Protein AF-A0A969A548-F1 (afdb_monomer)

Foldseek 3Di:
DDDDDDDDDDPPPPPPPPPPPPDPVVVVVVCVVCVDCVVPAFPLDAAAWEFDFDQDLVQTAIWDFPVCCVVFVFQDDDFDDWDQDPVRDITTTDGDQWWWKQFLDKAAKFKFFQQQPPVLRAHGGATAQAGCPDPVNVVVCVVPVVGIWIKMWTWIFTADQQRDGSGRGTHIYIDTDPQVVQVVVQLVVQQQLLQLLVCLLVVHDRDRDDSLFSSQFTKTFGWHWDQDDPPPPDSVPTGIDIHGPDIDHDDSNNPCSVSGGRPVCSVVSVSSCVSHVLQRDDNGDRRSHSQVSSCVRVVHDDRDPHVVVVVPPDDPDDDD

Sequence (320 aa):
MAVRNGKANSTSVETQVESSKSSENERKAALVKFADSVYNKPLSKAPIAQILNGQEPEKIGLFIKENILDAIDWKGEIPTHTHVFSSGVEERGVLLQSPRINVIQVSQRFIELRDDDEEGGIKAGTLLNMVFESNEGYEFYMANKEKYVLRRFYFVFVLDENNQNLHQVPIAISLKGVASTKLGMALEEFQSSLETAFANYNCTNRSSKKEEFHRLGVFHPTFAPSHEPKTEPNAKKRSWVAIVESFTTPNPDGSDFLNFFCEWKEAEYNELVATNPDLAMSIGKLSPIIQEHNRLVSGGIRYLPPAIDMVNGELEEPPY

Solvent-accessible surface area (backbone atoms only — not comparable to full-atom values): 18486 Å² total; per-residue (Å²): 133,91,82,91,82,90,86,77,93,78,83,79,80,79,77,79,80,75,78,81,76,72,50,72,66,59,52,51,60,70,47,52,69,67,73,40,68,90,68,56,74,55,78,72,62,54,58,77,30,36,67,35,52,30,81,51,54,92,66,24,18,46,34,42,50,50,92,50,34,75,81,23,53,58,67,63,78,78,60,80,43,75,48,70,46,97,87,68,52,72,46,52,12,38,71,33,41,60,46,36,27,27,52,66,46,65,34,64,38,30,35,22,35,60,55,66,36,78,89,80,71,42,58,41,64,32,61,50,72,41,42,39,88,39,73,69,28,38,55,52,43,70,77,38,56,88,57,38,44,55,32,37,38,38,30,28,40,50,34,50,99,84,71,43,66,31,39,80,50,55,32,26,40,57,32,47,60,68,38,38,52,40,43,50,53,52,49,52,52,42,49,55,40,47,36,38,4,49,15,43,58,68,76,47,78,70,61,92,78,55,66,83,56,53,28,32,30,52,46,35,43,31,42,34,52,35,75,61,69,83,80,55,89,56,70,89,78,58,56,53,34,38,27,55,73,48,63,65,71,47,48,69,70,12,87,47,31,70,84,35,43,42,74,90,45,49,68,62,55,51,50,52,46,69,61,31,56,51,75,47,55,46,92,50,87,69,33,40,57,58,55,51,51,35,28,67,64,64,78,46,88,73,84,76,74,61,69,76,69,69,70,67,66,76,82,78,77,79,85,130

Mean predicted aligned error: 10.48 Å

Radius of gyration: 27.97 Å; Cα contacts (8 Å, |Δi|>4): 535; chains: 1; bounding box: 71×120×61 Å

pLDDT: mean 82.82, std 19.61, range [32.38, 98.69]

Structure (mmCIF, N/CA/C/O backbone):
data_AF-A0A969A548-F1
#
_entry.id   AF-A0A969A548-F1
#
loop_
_atom_site.group_PDB
_atom_site.id
_atom_site.type_symbol
_atom_site.label_atom_id
_atom_site.label_alt_id
_atom_site.label_comp_id
_atom_site.label_asym_id
_atom_site.label_entity_id
_atom_site.label_seq_id
_atom_site.pdbx_PDB_ins_code
_atom_site.Cartn_x
_atom_site.Cartn_y
_atom_site.Cartn_z
_atom_site.occupancy
_atom_site.B_iso_or_equiv
_atom_site.auth_seq_id
_atom_site.auth_comp_id
_atom_site.auth_asym_id
_atom_site.auth_atom_id
_atom_site.pdbx_PDB_model_num
ATOM 1 N N . MET A 1 1 ? 2.998 -98.476 36.324 1.00 36.84 1 MET A N 1
ATOM 2 C CA . MET A 1 1 ? 4.356 -98.436 35.735 1.00 36.84 1 MET A CA 1
ATOM 3 C C . MET A 1 1 ? 4.514 -97.095 35.032 1.00 36.84 1 MET A C 1
ATOM 5 O O . MET A 1 1 ? 3.615 -96.775 34.277 1.00 36.84 1 MET A O 1
ATOM 9 N N . ALA A 1 2 ? 5.561 -96.339 35.395 1.00 34.44 2 ALA A N 1
ATOM 10 C CA . ALA A 1 2 ? 6.311 -95.289 34.669 1.00 34.44 2 ALA A CA 1
ATOM 11 C C . ALA A 1 2 ? 5.668 -94.504 33.492 1.00 34.44 2 ALA A C 1
ATOM 13 O O . ALA A 1 2 ? 4.988 -95.090 32.672 1.00 34.44 2 ALA A O 1
ATOM 14 N N . VAL A 1 3 ? 5.924 -93.219 33.202 1.00 33.06 3 VAL A N 1
ATOM 15 C CA . VAL A 1 3 ? 6.787 -92.130 33.707 1.00 33.06 3 VAL A CA 1
ATOM 16 C C . VAL A 1 3 ? 6.333 -90.843 32.966 1.00 33.06 3 VAL A C 1
ATOM 18 O O . VAL A 1 3 ? 5.894 -90.893 31.823 1.00 33.06 3 VAL A O 1
ATOM 21 N N . ARG A 1 4 ? 6.459 -89.712 33.671 1.00 33.09 4 ARG A N 1
ATOM 22 C CA . ARG A 1 4 ? 6.470 -88.277 33.294 1.00 33.09 4 ARG A CA 1
ATOM 23 C C . ARG A 1 4 ? 6.809 -87.884 31.831 1.00 33.09 4 ARG A C 1
ATOM 25 O O . ARG A 1 4 ? 7.766 -88.415 31.286 1.00 33.09 4 ARG A O 1
ATOM 32 N N . ASN A 1 5 ? 6.226 -86.786 31.311 1.00 32.38 5 ASN A N 1
ATOM 33 C CA . ASN A 1 5 ? 6.817 -85.417 31.329 1.00 32.38 5 ASN A CA 1
ATOM 34 C C . ASN A 1 5 ? 6.076 -84.386 30.429 1.00 32.38 5 ASN A C 1
ATOM 36 O O . ASN A 1 5 ? 6.022 -84.547 29.220 1.00 32.38 5 ASN A O 1
ATOM 40 N N . GLY A 1 6 ? 5.603 -83.298 31.057 1.00 32.38 6 GLY A N 1
ATOM 41 C CA . GLY A 1 6 ? 5.870 -81.871 30.767 1.00 32.38 6 GLY A CA 1
ATOM 42 C C . GLY A 1 6 ? 5.645 -81.204 29.393 1.00 32.38 6 GLY A C 1
ATOM 43 O O . GLY A 1 6 ? 6.282 -81.570 28.414 1.00 32.38 6 GLY A O 1
ATOM 44 N N . LYS A 1 7 ? 4.908 -80.073 29.445 1.00 33.84 7 LYS A N 1
ATOM 45 C CA . LYS A 1 7 ? 5.081 -78.738 28.788 1.00 33.84 7 LYS A CA 1
ATOM 46 C C . LYS A 1 7 ? 3.735 -78.241 28.241 1.00 33.84 7 LYS A C 1
ATOM 48 O O . LYS A 1 7 ? 3.003 -79.025 27.667 1.00 33.84 7 LYS A O 1
ATOM 53 N N . ALA A 1 8 ? 3.342 -76.975 28.305 1.00 35.38 8 ALA A N 1
ATOM 54 C CA . ALA A 1 8 ? 3.815 -75.768 28.972 1.00 35.38 8 ALA A CA 1
ATOM 55 C C . ALA A 1 8 ? 2.616 -74.799 28.939 1.00 35.38 8 ALA A C 1
ATOM 57 O O . ALA A 1 8 ? 1.915 -74.730 27.932 1.00 35.38 8 ALA A O 1
ATOM 58 N N . ASN A 1 9 ? 2.386 -74.070 30.029 1.00 39.62 9 ASN A N 1
ATOM 59 C CA . ASN A 1 9 ? 1.469 -72.935 30.065 1.00 39.62 9 ASN A CA 1
ATOM 60 C C . ASN A 1 9 ? 2.029 -71.811 29.183 1.00 39.62 9 ASN A C 1
ATOM 62 O O . ASN A 1 9 ? 3.128 -71.325 29.451 1.00 39.62 9 ASN A O 1
ATOM 66 N N . SER A 1 10 ? 1.257 -71.347 28.205 1.00 38.19 10 SER A N 1
ATOM 67 C CA . SER A 1 10 ? 1.409 -70.006 27.642 1.00 38.19 10 SER A CA 1
ATOM 68 C C . SER A 1 10 ? 0.068 -69.291 27.743 1.00 38.19 10 SER A C 1
ATOM 70 O O . SER A 1 10 ? -0.768 -69.356 26.845 1.00 38.19 10 SER A O 1
ATOM 72 N N . THR A 1 11 ? -0.143 -68.640 28.881 1.00 39.00 11 THR A N 1
ATOM 73 C CA . THR A 1 11 ? -1.196 -67.645 29.064 1.00 39.00 11 THR A CA 1
ATOM 74 C C . THR A 1 11 ? -0.771 -66.399 28.292 1.00 39.00 11 THR A C 1
ATOM 76 O O . THR A 1 11 ? 0.046 -65.616 28.773 1.00 39.00 11 THR A O 1
ATOM 79 N N . SER A 1 12 ? -1.267 -66.236 27.069 1.00 41.62 12 SER A N 1
ATOM 80 C CA . SER A 1 12 ? -1.180 -64.971 26.345 1.00 41.62 12 SER A CA 1
ATOM 81 C C . SER A 1 12 ? -2.198 -64.009 26.948 1.00 41.62 12 SER A C 1
ATOM 83 O O . SER A 1 12 ? -3.395 -64.096 26.688 1.00 41.62 12 SER A O 1
ATOM 85 N N . VAL A 1 13 ? -1.699 -63.119 27.803 1.00 43.03 13 VAL A N 1
ATOM 86 C CA . VAL A 1 13 ? -2.383 -61.888 28.195 1.00 43.03 13 VAL A CA 1
ATOM 87 C C . VAL A 1 13 ? -2.428 -61.008 26.947 1.00 43.03 13 VAL A C 1
ATOM 89 O O . VAL A 1 13 ? -1.446 -60.352 26.606 1.00 43.03 13 VAL A O 1
ATOM 92 N N . GLU A 1 14 ? -3.544 -61.042 26.224 1.00 40.91 14 GLU A N 1
ATOM 93 C CA . GLU A 1 14 ? -3.875 -59.992 25.264 1.00 40.91 14 GLU A CA 1
ATOM 94 C C . GLU A 1 14 ? -4.237 -58.740 26.061 1.00 40.91 14 GLU A C 1
ATOM 96 O O . GLU A 1 14 ? -5.365 -58.536 26.507 1.00 40.91 14 GLU A O 1
ATOM 101 N N . THR A 1 15 ? -3.220 -57.916 26.289 1.00 38.31 15 THR A N 1
ATOM 102 C CA . THR A 1 15 ? -3.366 -56.539 26.739 1.00 38.31 15 THR A CA 1
ATOM 103 C C . THR A 1 15 ? -4.193 -55.791 25.695 1.00 38.31 15 THR A C 1
ATOM 105 O O . THR A 1 15 ? -3.684 -55.412 24.640 1.00 38.31 15 THR A O 1
ATOM 108 N N . GLN A 1 16 ? -5.477 -55.583 25.985 1.00 41.50 16 GLN A N 1
ATOM 109 C CA . GLN A 1 16 ? -6.297 -54.593 25.300 1.00 41.50 16 GLN A CA 1
ATOM 110 C C . GLN A 1 16 ? -5.652 -53.220 25.501 1.00 41.50 16 GLN A C 1
ATOM 112 O O . GLN A 1 16 ? -5.730 -52.621 26.571 1.00 41.50 16 GLN A O 1
ATOM 117 N N . VAL A 1 17 ? -4.987 -52.719 24.463 1.00 44.12 17 VAL A N 1
ATOM 118 C CA . VAL A 1 17 ? -4.625 -51.305 24.361 1.00 44.12 17 VAL A CA 1
ATOM 119 C C . VAL A 1 17 ? -5.890 -50.563 23.928 1.00 44.12 17 VAL A C 1
ATOM 121 O O . VAL A 1 17 ? -6.077 -50.235 22.758 1.00 44.12 17 VAL A O 1
ATOM 124 N N . GLU A 1 18 ? -6.804 -50.340 24.872 1.00 45.06 18 GLU A N 1
ATOM 125 C CA . GLU A 1 18 ? -7.870 -49.352 24.712 1.00 45.06 18 GLU A CA 1
ATOM 126 C C . GLU A 1 18 ? -7.225 -47.963 24.724 1.00 45.06 18 GLU A C 1
ATOM 128 O O . GLU A 1 18 ? -6.929 -47.389 25.772 1.00 45.06 18 GLU A O 1
ATOM 133 N N . SER A 1 19 ? -6.967 -47.405 23.538 1.00 49.00 19 SER A N 1
ATOM 134 C CA . SER A 1 19 ? -6.648 -45.984 23.431 1.00 49.00 19 SER A CA 1
ATOM 135 C C . SER A 1 19 ? -7.918 -45.200 23.777 1.00 49.00 19 SER A C 1
ATOM 137 O O . SER A 1 19 ? -8.815 -45.059 22.941 1.00 49.00 19 SER A O 1
ATOM 139 N N . SER A 1 20 ? -8.011 -44.706 25.009 1.00 54.69 20 SER A N 1
ATOM 140 C CA . SER A 1 20 ? -9.046 -43.772 25.443 1.00 54.69 20 SER A CA 1
ATOM 141 C C . SER A 1 20 ? -8.920 -42.475 24.636 1.00 54.69 20 SER A C 1
ATOM 143 O O . SER A 1 20 ? -8.170 -41.562 24.994 1.00 54.69 20 SER A O 1
ATOM 145 N N . LYS A 1 21 ? -9.600 -42.393 23.489 1.00 64.38 21 LYS A N 1
ATOM 146 C CA . LYS A 1 21 ? -9.696 -41.148 22.725 1.00 64.38 21 LYS A CA 1
ATOM 147 C C . LYS A 1 21 ? -10.544 -40.177 23.545 1.00 64.38 21 LYS A C 1
ATOM 149 O O . LYS A 1 21 ? -11.755 -40.341 23.625 1.00 64.38 21 LYS A O 1
ATOM 154 N N . SER A 1 22 ? -9.875 -39.207 24.170 1.00 67.88 22 SER A N 1
ATOM 155 C CA . SER A 1 22 ? -10.488 -38.049 24.831 1.00 67.88 22 SER A CA 1
ATOM 156 C C . SER A 1 22 ? -11.602 -37.458 23.962 1.00 67.88 22 SER A C 1
ATOM 158 O O . SER A 1 22 ? -11.466 -37.395 22.731 1.00 67.88 22 SER A O 1
ATOM 160 N N . SER A 1 23 ? -12.708 -37.066 24.601 1.00 86.19 23 SER A N 1
ATOM 161 C CA . SER A 1 23 ? -13.887 -36.556 23.900 1.00 86.19 23 SER A CA 1
ATOM 162 C C . SER A 1 23 ? -13.543 -35.301 23.087 1.00 86.19 23 SER A C 1
ATOM 164 O O . SER A 1 23 ? -12.630 -34.547 23.424 1.00 86.19 23 SER A O 1
ATOM 166 N N . GLU A 1 24 ? -14.258 -35.051 21.988 1.00 86.56 24 GLU A N 1
ATOM 167 C CA . GLU A 1 24 ? -14.007 -33.876 21.137 1.00 86.56 24 GLU A CA 1
ATOM 168 C C . GLU A 1 24 ? -14.047 -32.561 21.935 1.00 86.56 24 GLU A C 1
ATOM 170 O O . GLU A 1 24 ? -13.230 -31.670 21.711 1.00 86.56 24 GLU A O 1
ATOM 175 N N . ASN A 1 25 ? -14.923 -32.486 22.940 1.00 86.88 25 ASN A N 1
ATOM 176 C CA . ASN A 1 25 ? -15.052 -31.336 23.830 1.00 86.88 25 ASN A CA 1
ATOM 177 C C . ASN A 1 25 ? -13.831 -31.143 24.739 1.00 86.88 25 ASN A C 1
ATOM 179 O O . ASN A 1 25 ? -13.356 -30.018 24.883 1.00 86.88 25 ASN A O 1
ATOM 183 N N . GLU A 1 26 ? -13.289 -32.217 25.315 1.00 87.88 26 GLU A N 1
ATOM 184 C CA . GLU A 1 26 ? -12.050 -32.159 26.105 1.00 87.88 26 GLU A CA 1
ATOM 185 C C . GLU A 1 26 ? -10.862 -31.729 25.243 1.00 87.88 26 GLU A C 1
ATOM 187 O O . GLU A 1 26 ? -10.069 -30.876 25.645 1.00 87.88 26 GLU A O 1
ATOM 192 N N . ARG A 1 27 ? -10.769 -32.269 24.022 1.00 90.19 27 ARG A N 1
ATOM 193 C CA . ARG A 1 27 ? -9.732 -31.880 23.062 1.00 90.19 27 ARG A CA 1
ATOM 194 C C . ARG A 1 27 ? -9.872 -30.411 22.673 1.00 90.19 27 ARG A C 1
ATOM 196 O O . ARG A 1 27 ? -8.876 -29.698 22.682 1.00 90.19 27 ARG A O 1
ATOM 203 N N . LYS A 1 28 ? -11.088 -29.934 22.390 1.00 89.44 28 LYS A N 1
ATOM 204 C CA . LYS A 1 28 ? -11.347 -28.523 22.071 1.00 89.44 28 LYS A CA 1
ATOM 205 C C . LYS A 1 28 ? -10.971 -27.613 23.238 1.00 89.44 28 LYS A C 1
ATOM 207 O O . LYS A 1 28 ? -10.254 -26.643 23.020 1.00 89.44 28 LYS A O 1
ATOM 212 N N . ALA A 1 29 ? -11.365 -27.958 24.464 1.00 88.50 29 ALA A N 1
ATOM 213 C CA . ALA A 1 29 ? -11.010 -27.204 25.667 1.00 88.50 29 ALA A CA 1
ATOM 214 C C . ALA A 1 29 ? -9.487 -27.124 25.875 1.00 88.50 29 ALA A C 1
ATOM 216 O O . ALA A 1 29 ? -8.960 -26.052 26.166 1.00 88.50 29 ALA A O 1
ATOM 217 N N . ALA A 1 30 ? -8.761 -28.225 25.648 1.00 87.81 30 ALA A N 1
ATOM 218 C CA . ALA A 1 30 ? -7.300 -28.252 25.739 1.00 87.81 30 ALA A CA 1
ATOM 219 C C . ALA A 1 30 ? -6.597 -27.396 24.665 1.00 87.81 30 ALA A C 1
ATOM 221 O O . ALA A 1 30 ? -5.461 -26.958 24.876 1.00 87.81 30 ALA A O 1
ATOM 222 N N . LEU A 1 31 ? -7.253 -27.160 23.524 1.00 90.94 31 LEU A N 1
ATOM 223 C CA . LEU A 1 31 ? -6.723 -26.377 22.406 1.00 90.94 31 LEU A CA 1
ATOM 224 C C . LEU A 1 31 ? -7.032 -24.876 22.501 1.00 90.94 31 LEU A C 1
ATOM 226 O O . LEU A 1 31 ? -6.344 -24.107 21.839 1.00 90.94 31 LEU A O 1
ATOM 230 N N . VAL A 1 32 ? -7.986 -24.443 23.341 1.00 91.31 32 VAL A N 1
ATOM 231 C CA . VAL A 1 32 ? -8.367 -23.018 23.499 1.00 91.31 32 VAL A CA 1
ATOM 232 C C . VAL A 1 32 ? -7.163 -22.121 23.785 1.00 91.31 32 VAL A C 1
ATOM 234 O O . VAL A 1 32 ? -7.105 -21.005 23.285 1.00 91.31 32 VAL A O 1
ATOM 237 N N . LYS A 1 33 ? -6.164 -22.616 24.525 1.00 86.12 33 LYS A N 1
ATOM 238 C CA . LYS A 1 33 ? -4.935 -21.862 24.811 1.00 86.12 33 LYS A CA 1
ATOM 239 C C . LYS A 1 33 ? -4.193 -21.394 23.553 1.00 86.12 33 LYS A C 1
ATOM 241 O O . LYS A 1 33 ? -3.547 -20.364 23.606 1.00 86.12 33 LYS A O 1
ATOM 246 N N . PHE A 1 34 ? -4.284 -2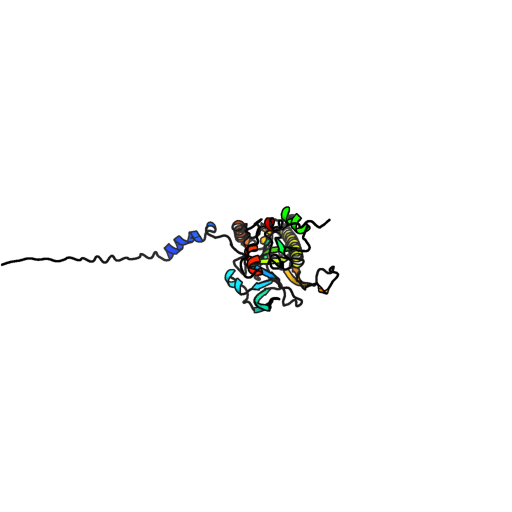2.128 22.441 1.00 87.56 34 PHE A N 1
ATOM 247 C CA . PHE A 1 34 ? -3.623 -21.773 21.181 1.00 87.56 34 PHE A CA 1
ATOM 248 C C . PHE A 1 34 ? -4.393 -20.725 20.367 1.00 87.56 34 PHE A C 1
ATOM 250 O O . PHE A 1 34 ? -3.927 -20.341 19.303 1.00 87.56 34 PHE A O 1
ATOM 257 N N . ALA A 1 35 ? -5.559 -20.277 20.842 1.00 83.38 35 ALA A N 1
ATOM 258 C CA . ALA A 1 35 ? -6.232 -19.095 20.308 1.00 83.38 35 ALA A CA 1
ATOM 259 C C . ALA A 1 35 ? -5.656 -17.787 20.882 1.00 83.38 35 AL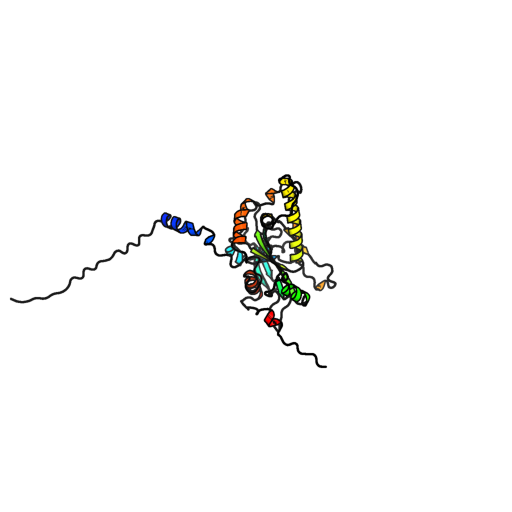A A C 1
ATOM 261 O O . ALA A 1 35 ? -5.968 -16.717 20.370 1.00 83.38 35 ALA A O 1
ATOM 262 N N . ASP A 1 36 ? -4.844 -17.867 21.941 1.00 81.25 36 ASP A N 1
ATOM 263 C CA . ASP A 1 36 ? -4.114 -16.723 22.483 1.00 81.25 36 ASP A CA 1
ATOM 264 C C . ASP A 1 36 ? -2.977 -16.330 21.528 1.00 81.25 36 ASP A C 1
ATOM 266 O O . ASP A 1 36 ? -2.210 -17.182 21.061 1.00 81.25 36 ASP A O 1
ATOM 270 N N . SER A 1 37 ? -2.858 -15.034 21.251 1.00 75.69 37 SER A N 1
ATOM 271 C CA . SER A 1 37 ? -1.890 -14.493 20.305 1.00 75.69 37 SER A CA 1
ATOM 272 C C . SER A 1 37 ? -0.436 -14.688 20.711 1.00 75.69 37 SER A C 1
ATOM 274 O O . SER A 1 37 ? 0.434 -14.655 19.842 1.00 75.69 37 SER A O 1
ATOM 276 N N . VAL A 1 38 ? -0.149 -15.003 21.978 1.00 80.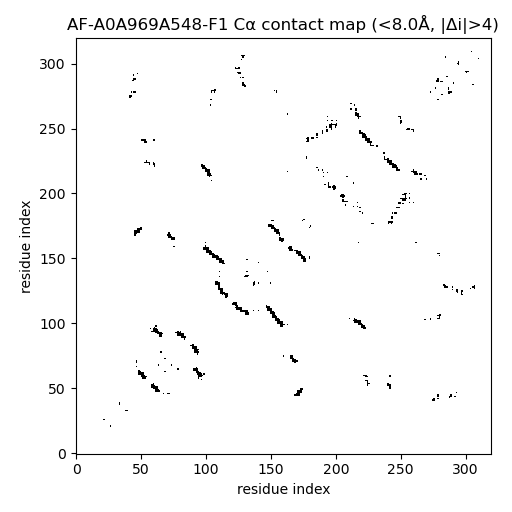62 38 VAL A N 1
ATOM 277 C CA . VAL A 1 38 ? 1.199 -15.400 22.418 1.00 80.62 38 VAL A CA 1
ATOM 278 C C . VAL A 1 38 ? 1.714 -16.653 21.693 1.00 80.62 38 VAL A C 1
ATOM 280 O O . VAL A 1 38 ? 2.923 -16.865 21.602 1.00 80.62 38 VAL A O 1
ATOM 283 N N . TYR A 1 39 ? 0.811 -17.489 21.167 1.00 81.69 39 TYR A N 1
ATOM 284 C CA . TYR A 1 39 ? 1.156 -18.668 20.369 1.00 81.69 39 TYR A CA 1
ATOM 285 C C . TYR A 1 39 ? 1.199 -18.390 18.861 1.00 81.69 39 TYR A C 1
ATOM 287 O O . TYR A 1 39 ? 1.607 -19.271 18.097 1.00 81.69 39 TYR A O 1
ATOM 295 N N . ASN A 1 40 ? 0.818 -17.188 18.418 1.00 79.00 40 ASN A N 1
ATOM 296 C CA . ASN A 1 40 ? 0.915 -16.809 17.017 1.00 79.00 40 ASN A CA 1
ATOM 297 C C . ASN A 1 40 ? 2.377 -16.557 16.656 1.00 79.00 40 ASN A C 1
ATOM 299 O O . ASN A 1 40 ? 3.110 -15.837 17.335 1.00 79.00 40 ASN A O 1
ATOM 303 N N . LYS A 1 41 ? 2.812 -17.140 15.541 1.00 77.00 41 LYS A N 1
ATOM 304 C CA . LYS A 1 41 ? 4.100 -16.782 14.955 1.00 77.00 41 LYS A CA 1
ATOM 305 C C . LYS A 1 41 ? 3.955 -15.414 14.274 1.00 77.00 41 LYS A C 1
ATOM 307 O O . LYS A 1 41 ? 2.980 -15.236 13.543 1.00 77.00 41 LYS A O 1
ATOM 312 N N . PRO A 1 42 ? 4.935 -14.504 14.415 1.00 73.56 42 PRO A N 1
ATOM 313 C CA . PRO A 1 42 ? 5.003 -13.323 13.569 1.00 73.56 42 PRO A CA 1
ATOM 314 C C . PRO A 1 42 ? 4.912 -13.706 12.085 1.00 73.56 42 PRO A C 1
ATOM 316 O O . PRO A 1 42 ? 5.479 -14.719 11.651 1.00 73.56 42 PRO A O 1
ATOM 319 N N . LEU A 1 43 ? 4.209 -12.890 11.306 1.00 73.12 43 LEU A N 1
ATOM 320 C CA . LEU A 1 43 ? 4.178 -12.897 9.854 1.00 73.12 43 LEU A CA 1
ATOM 321 C C . LEU A 1 43 ? 5.604 -12.874 9.324 1.00 73.12 43 LEU A C 1
ATOM 323 O O . LEU A 1 43 ? 6.259 -11.844 9.199 1.00 73.12 43 LEU A O 1
ATOM 327 N N . SER A 1 44 ? 6.085 -14.062 8.974 1.00 64.31 44 SER A N 1
ATOM 328 C CA . SER A 1 44 ? 7.434 -14.216 8.454 1.00 64.31 44 SER A CA 1
ATOM 329 C C . SER A 1 44 ? 7.590 -13.636 7.053 1.00 64.31 44 SER A C 1
ATOM 331 O O . SER A 1 44 ? 8.722 -13.490 6.618 1.00 64.31 44 SER A O 1
ATOM 333 N N . LYS A 1 45 ? 6.491 -13.375 6.326 1.00 72.56 45 LYS A N 1
ATOM 334 C CA . LYS A 1 45 ? 6.467 -12.797 4.973 1.00 72.56 45 LYS A CA 1
ATOM 335 C C . LYS A 1 45 ? 5.117 -12.130 4.710 1.00 72.56 45 LYS A C 1
ATOM 337 O O . LYS A 1 45 ? 4.090 -12.750 4.969 1.00 72.56 45 LYS A O 1
ATOM 342 N N . ALA A 1 46 ? 5.125 -10.931 4.133 1.00 81.38 46 ALA A N 1
ATOM 343 C CA . ALA A 1 46 ? 3.931 -10.326 3.547 1.00 81.38 46 ALA A CA 1
ATOM 344 C C . ALA A 1 46 ? 3.941 -10.568 2.027 1.00 81.38 46 ALA A C 1
ATOM 346 O O . ALA A 1 46 ? 4.934 -10.223 1.376 1.00 81.38 46 ALA A O 1
ATOM 347 N N . PRO A 1 47 ? 2.884 -11.160 1.443 1.00 90.25 47 PRO A N 1
ATOM 348 C CA . PRO A 1 47 ? 2.767 -11.290 -0.005 1.00 90.25 47 PRO A CA 1
ATOM 349 C C . PRO A 1 47 ? 2.836 -9.926 -0.697 1.00 90.25 47 PRO A C 1
ATOM 351 O O . PRO A 1 47 ? 2.216 -8.958 -0.253 1.00 90.25 47 PRO A O 1
ATOM 354 N N . ILE A 1 48 ? 3.614 -9.845 -1.778 1.00 90.88 48 ILE A N 1
ATOM 355 C CA . ILE A 1 48 ? 3.826 -8.597 -2.514 1.00 90.88 48 ILE A CA 1
ATOM 356 C C . ILE A 1 48 ? 2.786 -8.477 -3.627 1.00 90.88 48 ILE A C 1
ATOM 358 O O . ILE A 1 48 ? 2.703 -9.329 -4.513 1.00 90.88 48 ILE A O 1
ATOM 362 N N . ALA A 1 49 ? 2.047 -7.373 -3.601 1.00 93.25 49 ALA A N 1
ATOM 363 C CA . ALA A 1 49 ? 1.223 -6.898 -4.699 1.00 93.25 49 ALA A CA 1
ATOM 364 C C . ALA A 1 49 ? 1.908 -5.709 -5.388 1.00 93.25 49 ALA A C 1
ATOM 366 O O . ALA A 1 49 ? 2.810 -5.061 -4.841 1.00 93.25 49 ALA A O 1
ATOM 367 N N . GLN A 1 50 ? 1.481 -5.408 -6.609 1.00 90.88 50 GLN A N 1
ATOM 368 C CA . GLN A 1 50 ? 2.057 -4.323 -7.399 1.00 90.88 50 GLN A CA 1
ATOM 369 C C . GLN A 1 50 ? 0.965 -3.469 -8.021 1.00 90.88 50 GLN A C 1
ATOM 371 O O . GLN A 1 50 ? -0.127 -3.954 -8.306 1.00 90.88 50 GLN A O 1
ATOM 376 N N . ILE A 1 51 ? 1.283 -2.203 -8.267 1.00 94.56 51 ILE A N 1
ATOM 377 C CA . ILE A 1 51 ? 0.449 -1.363 -9.116 1.00 94.56 51 ILE A CA 1
ATOM 378 C C . ILE A 1 51 ? 0.873 -1.606 -10.567 1.00 94.56 51 ILE A C 1
ATOM 380 O O . ILE A 1 51 ? 2.040 -1.401 -10.913 1.00 94.56 51 ILE A O 1
ATOM 384 N N . LEU A 1 52 ? -0.057 -2.062 -11.407 1.00 93.88 52 LEU A N 1
ATOM 385 C CA . LEU A 1 52 ? 0.187 -2.214 -12.837 1.00 93.88 52 LEU A CA 1
ATOM 386 C C . LEU A 1 52 ? 0.229 -0.847 -13.505 1.00 93.88 52 LEU A C 1
ATOM 388 O O . LEU A 1 52 ? -0.640 -0.002 -13.296 1.00 93.88 52 LEU A O 1
ATOM 392 N N . ASN A 1 53 ? 1.254 -0.664 -14.327 1.00 91.50 53 ASN A N 1
ATOM 393 C CA . ASN A 1 53 ? 1.454 0.519 -15.143 1.00 91.50 53 ASN A CA 1
ATOM 394 C C . ASN A 1 53 ? 0.931 0.266 -16.559 1.00 91.50 53 ASN A C 1
ATOM 396 O O . ASN A 1 53 ? 1.037 -0.845 -17.076 1.00 91.50 53 ASN A O 1
ATOM 400 N N . GLY A 1 54 ? 0.426 1.305 -17.213 1.00 88.12 54 GLY A N 1
ATOM 401 C CA . GLY A 1 54 ? -0.136 1.191 -18.552 1.00 88.12 54 GLY A CA 1
ATOM 402 C C . GLY A 1 54 ? -0.735 2.507 -19.021 1.00 88.12 54 GLY A C 1
ATOM 403 O O . GLY A 1 54 ? -0.906 3.433 -18.232 1.00 88.12 54 GLY A O 1
ATOM 404 N N . GLN A 1 55 ? -1.016 2.587 -20.320 1.00 89.50 55 GLN A N 1
ATOM 405 C CA . GLN A 1 55 ? -1.689 3.735 -20.929 1.00 89.50 55 GLN A CA 1
ATOM 406 C C . GLN A 1 55 ? -3.216 3.647 -20.802 1.00 89.50 55 GLN A C 1
ATOM 408 O O . GLN A 1 55 ? -3.885 4.674 -20.766 1.00 89.50 55 GLN A O 1
ATOM 413 N N . GLU A 1 56 ? -3.755 2.430 -20.769 1.00 91.38 56 GLU A N 1
ATOM 414 C CA . GLU A 1 56 ? -5.190 2.141 -20.715 1.00 91.38 56 GLU A CA 1
ATOM 415 C C . GLU A 1 56 ? -5.674 2.205 -19.254 1.00 91.38 56 GLU A C 1
ATOM 417 O O . GLU A 1 56 ? -5.214 1.389 -18.446 1.00 91.38 56 GLU A O 1
ATOM 422 N N . PRO A 1 57 ? -6.559 3.153 -18.882 1.00 91.19 57 PRO A N 1
ATOM 423 C CA . PRO A 1 57 ? -7.031 3.313 -17.504 1.00 91.19 57 PRO A CA 1
ATOM 424 C C . PRO A 1 57 ? -7.605 2.031 -16.884 1.00 91.19 57 PRO A C 1
ATOM 426 O O . PRO A 1 57 ? -7.383 1.759 -15.709 1.00 91.19 57 PRO A O 1
ATOM 429 N N . GLU A 1 58 ? -8.300 1.215 -17.671 1.00 92.25 58 GLU A N 1
ATOM 430 C CA . GLU A 1 58 ? -8.923 -0.055 -17.280 1.00 92.25 58 GLU A CA 1
ATOM 431 C C . GLU A 1 58 ? -7.935 -1.198 -17.015 1.00 92.25 58 GLU A C 1
ATOM 433 O O . GLU A 1 58 ? -8.316 -2.222 -16.450 1.00 92.25 58 GLU A O 1
ATOM 438 N N . LYS A 1 59 ? -6.662 -1.037 -17.395 1.00 91.88 59 LYS A N 1
ATOM 439 C CA . LYS A 1 59 ? -5.608 -2.054 -17.222 1.00 91.88 59 LYS A CA 1
ATOM 440 C C . LYS A 1 59 ? -4.576 -1.694 -16.155 1.00 91.88 59 LYS A C 1
ATOM 442 O O . LYS A 1 59 ? -3.556 -2.372 -16.038 1.00 91.88 59 LYS A O 1
ATOM 447 N N . ILE A 1 60 ? -4.814 -0.630 -15.397 1.00 94.31 60 ILE A N 1
ATOM 448 C CA . ILE A 1 60 ? -3.916 -0.172 -14.338 1.00 94.31 60 ILE A CA 1
ATOM 449 C C . ILE A 1 60 ? -4.582 -0.248 -12.968 1.00 94.31 60 ILE A C 1
ATOM 451 O O . ILE A 1 60 ? -5.798 -0.347 -12.857 1.00 94.31 60 ILE A O 1
ATOM 455 N N . GLY A 1 61 ? -3.778 -0.178 -11.914 1.00 96.00 61 GLY A N 1
ATOM 456 C CA . GLY A 1 61 ? -4.260 -0.241 -10.536 1.00 96.00 61 GLY A CA 1
ATOM 457 C C . GLY A 1 61 ? -3.593 -1.353 -9.744 1.00 96.00 61 GLY A C 1
ATOM 458 O O . GLY A 1 61 ? -2.610 -1.949 -10.187 1.00 96.00 61 GLY A O 1
ATOM 459 N N . LEU A 1 62 ? -4.105 -1.607 -8.544 1.00 97.19 62 LEU A N 1
ATOM 460 C CA . LEU A 1 62 ? -3.571 -2.624 -7.649 1.00 97.19 62 LEU A CA 1
ATOM 461 C C . LEU A 1 62 ? -3.878 -4.017 -8.190 1.00 97.19 62 LEU A C 1
ATOM 463 O O . LEU A 1 62 ? -5.036 -4.407 -8.291 1.00 97.19 62 LEU A O 1
ATOM 467 N N . PHE A 1 63 ? -2.829 -4.770 -8.500 1.00 97.06 63 PHE A N 1
ATOM 468 C CA . PHE A 1 63 ? -2.927 -6.131 -8.993 1.00 97.06 63 PHE A CA 1
ATOM 469 C C . PHE A 1 63 ? -2.419 -7.131 -7.963 1.00 97.06 63 PHE A C 1
ATOM 471 O O . PHE A 1 63 ? -1.258 -7.091 -7.537 1.00 97.06 63 PHE A O 1
ATOM 478 N N . ILE A 1 64 ? -3.308 -8.049 -7.599 1.00 96.56 64 ILE A N 1
ATOM 479 C CA . ILE A 1 64 ? -3.065 -9.138 -6.659 1.00 96.56 64 ILE A CA 1
ATOM 480 C C . ILE A 1 64 ? -3.106 -10.435 -7.462 1.00 96.56 64 ILE A C 1
ATOM 482 O O . ILE A 1 64 ? -4.139 -10.792 -8.029 1.00 96.56 64 ILE A O 1
ATOM 486 N N . LYS A 1 65 ? -1.967 -11.124 -7.550 1.00 95.50 65 LYS A N 1
ATOM 487 C CA . LYS A 1 65 ? -1.841 -12.353 -8.340 1.00 95.50 65 LYS A CA 1
ATOM 488 C C . LYS A 1 65 ? -2.691 -13.479 -7.751 1.00 95.50 65 LYS A C 1
ATOM 490 O O . LYS A 1 65 ? -2.758 -13.631 -6.535 1.00 95.50 65 LYS A O 1
ATOM 495 N N . GLU A 1 66 ? -3.265 -14.313 -8.613 1.00 96.12 66 GLU A N 1
ATOM 496 C CA . GLU A 1 66 ? -4.076 -15.473 -8.219 1.00 96.12 66 GLU A CA 1
ATOM 497 C C . GLU A 1 66 ? -3.300 -16.420 -7.290 1.00 96.12 66 GLU A C 1
ATOM 499 O O . GLU A 1 66 ? -3.827 -16.871 -6.279 1.00 96.12 66 GLU A O 1
ATOM 504 N N . ASN A 1 67 ? -2.007 -16.627 -7.555 1.00 93.19 67 ASN A N 1
ATOM 505 C CA . ASN A 1 67 ? -1.151 -17.522 -6.772 1.00 93.19 67 ASN A CA 1
ATOM 506 C C . ASN A 1 67 ? -0.871 -17.075 -5.323 1.00 93.19 67 ASN A C 1
ATOM 508 O O . ASN A 1 67 ? -0.293 -17.858 -4.568 1.00 93.19 67 ASN A O 1
ATOM 512 N N . ILE A 1 68 ? -1.247 -15.852 -4.927 1.00 93.25 68 ILE A N 1
ATOM 513 C CA . ILE A 1 68 ? -1.144 -15.389 -3.534 1.00 93.25 68 ILE A CA 1
ATOM 514 C C . ILE A 1 68 ? -2.500 -15.267 -2.831 1.00 93.25 68 ILE A C 1
ATOM 516 O O . ILE A 1 68 ? -2.506 -15.045 -1.623 1.00 93.25 68 ILE A O 1
ATOM 520 N N . LEU A 1 69 ? -3.628 -15.428 -3.537 1.00 95.38 69 LEU A N 1
ATOM 521 C CA . LEU A 1 69 ? -4.970 -15.231 -2.968 1.00 95.38 69 LEU A CA 1
ATOM 522 C C . LEU A 1 69 ? -5.275 -16.229 -1.845 1.00 95.38 69 LEU A C 1
ATOM 524 O O . LEU A 1 69 ? -5.726 -15.823 -0.775 1.00 95.38 69 LEU A O 1
ATOM 528 N N . ASP A 1 70 ? -4.941 -17.504 -2.044 1.00 93.69 70 ASP A N 1
ATOM 529 C CA . ASP A 1 70 ? -5.110 -18.537 -1.014 1.00 93.69 70 ASP A CA 1
ATOM 530 C C . ASP A 1 70 ? -4.251 -18.245 0.224 1.00 93.69 70 ASP A C 1
ATOM 532 O O . ASP A 1 70 ? -4.685 -18.424 1.359 1.00 93.69 70 ASP A O 1
ATOM 536 N N . ALA A 1 71 ? -3.026 -17.749 0.018 1.00 90.75 71 ALA A N 1
ATOM 537 C CA . ALA A 1 71 ? -2.080 -17.477 1.098 1.00 90.75 71 ALA A CA 1
ATOM 538 C C . ALA A 1 71 ? -2.504 -16.303 1.996 1.00 90.75 71 ALA A C 1
ATOM 540 O O . ALA A 1 71 ? -2.058 -16.226 3.141 1.00 90.75 71 ALA A O 1
ATOM 541 N N . ILE A 1 72 ? -3.336 -15.393 1.483 1.00 93.50 72 ILE A N 1
ATOM 542 C CA . ILE A 1 72 ? -3.873 -14.260 2.245 1.00 93.50 72 ILE A CA 1
ATOM 543 C C . ILE A 1 72 ? -5.299 -14.496 2.748 1.00 93.50 72 ILE A C 1
ATOM 545 O O . ILE A 1 72 ? -5.842 -13.605 3.397 1.00 93.50 72 ILE A O 1
ATOM 549 N N . ASP A 1 73 ? -5.892 -15.666 2.483 1.00 95.69 73 ASP A N 1
ATOM 550 C CA . ASP A 1 73 ? -7.313 -15.952 2.732 1.00 95.69 73 ASP A CA 1
ATOM 551 C C . ASP A 1 73 ? -8.220 -14.903 2.063 1.00 95.69 73 ASP A C 1
ATOM 553 O O . ASP A 1 73 ? -8.974 -14.190 2.726 1.00 95.69 73 ASP A O 1
ATOM 557 N N . TRP A 1 74 ? -8.068 -14.732 0.744 1.00 97.31 74 TRP A N 1
ATOM 558 C CA . TRP A 1 74 ? -8.843 -13.767 -0.039 1.00 97.31 74 TRP A CA 1
ATOM 559 C C . TRP A 1 74 ? -10.343 -14.107 -0.057 1.00 97.31 74 TRP A C 1
ATOM 561 O O . TRP A 1 74 ? -10.746 -15.224 -0.371 1.00 97.31 74 TRP A O 1
ATOM 571 N N . LYS A 1 75 ? -11.171 -13.100 0.228 1.00 97.00 75 LYS A N 1
ATOM 572 C CA . LYS A 1 75 ? -12.639 -13.159 0.351 1.00 97.00 75 LYS A CA 1
ATOM 573 C C . LYS A 1 75 ? -13.360 -12.285 -0.677 1.00 97.00 75 LYS A C 1
ATOM 575 O O . LYS A 1 75 ? -14.583 -12.191 -0.640 1.00 97.00 75 LYS A O 1
ATOM 580 N N . GLY A 1 76 ? -12.610 -11.594 -1.534 1.00 94.38 76 GLY A N 1
ATOM 581 C CA . GLY A 1 76 ? -13.168 -10.727 -2.566 1.00 94.38 76 GLY A CA 1
ATOM 582 C C . GLY A 1 76 ? -13.554 -11.487 -3.831 1.00 94.38 76 GLY A C 1
ATOM 583 O O . GLY A 1 76 ? -13.725 -12.705 -3.838 1.00 94.38 76 GLY A O 1
ATOM 584 N N . GLU A 1 77 ? -13.671 -10.746 -4.928 1.00 91.88 77 GLU A N 1
ATOM 585 C CA . GLU A 1 77 ? -14.047 -11.315 -6.219 1.00 91.88 77 GLU A CA 1
ATOM 586 C C . GLU A 1 77 ? -13.012 -12.316 -6.745 1.00 91.88 77 GLU A C 1
ATOM 588 O O . GLU A 1 77 ? -11.812 -12.234 -6.460 1.00 91.88 77 GLU A O 1
ATOM 593 N N . ILE A 1 78 ? -13.498 -13.263 -7.548 1.00 93.06 78 ILE A N 1
ATOM 594 C CA . ILE A 1 78 ? -12.664 -14.242 -8.244 1.00 93.06 78 ILE A CA 1
ATOM 595 C C . ILE A 1 78 ? -11.761 -13.486 -9.233 1.00 93.06 78 ILE A C 1
ATOM 597 O O . ILE A 1 78 ? -12.244 -12.590 -9.927 1.00 93.06 78 ILE A O 1
ATOM 601 N N . PRO A 1 79 ? -10.471 -13.842 -9.359 1.00 93.81 79 PRO A N 1
ATOM 602 C CA . PRO A 1 79 ? -9.574 -13.187 -10.302 1.00 93.81 79 PRO A CA 1
ATOM 603 C C . PRO A 1 79 ? -10.073 -13.352 -11.743 1.00 93.81 79 PRO A C 1
ATOM 605 O O . PRO A 1 79 ? -10.251 -14.467 -12.232 1.00 93.81 79 PRO A O 1
ATOM 608 N N . THR A 1 80 ? -10.288 -12.251 -12.454 1.00 94.06 80 THR A N 1
ATOM 609 C CA . THR A 1 80 ? -10.744 -12.245 -13.859 1.00 94.06 80 THR A CA 1
ATOM 610 C C . THR A 1 80 ? -9.766 -11.548 -14.797 1.00 94.06 80 THR A C 1
ATOM 612 O O . THR A 1 80 ? -9.895 -11.675 -16.013 1.00 94.06 80 THR A O 1
ATOM 615 N N . HIS A 1 81 ? -8.776 -10.835 -14.256 1.00 94.81 81 HIS A N 1
ATOM 616 C CA . HIS A 1 81 ? -7.831 -10.059 -15.042 1.00 94.81 81 HIS A CA 1
ATOM 617 C C . HIS A 1 81 ? -6.589 -10.884 -15.376 1.00 94.81 81 HIS A C 1
ATOM 619 O O . HIS A 1 81 ? -5.972 -11.476 -14.489 1.00 94.81 81 HIS A O 1
ATOM 625 N N . THR A 1 82 ? -6.193 -10.859 -16.644 1.00 95.19 82 THR A N 1
ATOM 626 C CA . THR A 1 82 ? -4.950 -11.456 -17.135 1.00 95.19 82 THR A CA 1
ATOM 627 C C . THR A 1 82 ? -4.000 -10.346 -17.559 1.00 95.19 82 THR A C 1
ATOM 629 O O . THR A 1 82 ? -4.352 -9.509 -18.391 1.00 95.19 82 THR A O 1
ATOM 632 N N . HIS A 1 83 ? -2.785 -10.357 -17.014 1.00 92.75 83 HIS A N 1
ATOM 633 C CA . HIS A 1 83 ? -1.736 -9.402 -17.342 1.00 92.75 83 HIS A CA 1
ATOM 634 C C . HIS A 1 83 ? -0.505 -10.113 -17.908 1.00 92.75 83 HIS A C 1
ATOM 636 O O . HIS A 1 83 ? -0.025 -11.091 -17.337 1.00 92.75 83 HIS A O 1
ATOM 642 N N . VAL A 1 84 ? 0.037 -9.580 -19.004 1.00 90.50 84 VAL A N 1
ATOM 643 C CA . VAL A 1 84 ? 1.284 -10.056 -19.615 1.00 90.50 84 VAL A CA 1
ATOM 644 C C . VAL A 1 84 ? 2.407 -9.096 -19.238 1.00 90.50 84 VAL A C 1
ATOM 646 O O . VAL A 1 84 ? 2.414 -7.940 -19.660 1.00 90.50 84 VAL A O 1
ATOM 649 N N . PHE A 1 85 ? 3.358 -9.575 -18.439 1.00 85.31 85 PHE A N 1
ATOM 650 C CA . PHE A 1 85 ? 4.521 -8.791 -18.027 1.00 85.31 85 PHE A CA 1
ATOM 651 C C . PHE A 1 85 ? 5.486 -8.562 -19.190 1.00 85.31 85 PHE A C 1
ATOM 653 O O . PHE A 1 85 ? 5.479 -9.284 -20.184 1.00 85.31 85 PHE A O 1
ATOM 660 N N . SER A 1 86 ? 6.398 -7.600 -19.037 1.00 78.38 86 SER A N 1
ATOM 661 C CA . SER A 1 86 ? 7.464 -7.338 -20.016 1.00 78.38 86 SER A CA 1
ATOM 662 C C . SER A 1 86 ? 8.363 -8.551 -20.289 1.00 78.38 86 SER A C 1
ATOM 664 O O . SER A 1 86 ? 8.965 -8.636 -21.354 1.00 78.38 86 SER A O 1
ATOM 666 N N . SER A 1 87 ? 8.426 -9.507 -19.358 1.00 78.50 87 SER A N 1
ATOM 667 C CA . SER A 1 87 ? 9.094 -10.801 -19.538 1.00 78.50 87 SER A CA 1
ATOM 668 C C . SER A 1 87 ? 8.363 -11.757 -20.490 1.00 78.50 87 SER A C 1
ATOM 670 O O . SER A 1 87 ? 8.890 -12.823 -20.796 1.00 78.50 87 SER A O 1
ATOM 672 N N . GLY A 1 88 ? 7.143 -11.422 -20.919 1.00 83.38 88 GLY A N 1
ATOM 673 C CA . GLY A 1 88 ? 6.239 -12.300 -21.661 1.00 83.38 88 GLY A CA 1
ATOM 674 C C . GLY A 1 88 ? 5.472 -13.290 -20.782 1.00 83.38 88 GLY A C 1
ATOM 675 O O . GLY A 1 88 ? 4.664 -14.054 -21.302 1.00 83.38 88 GLY A O 1
ATOM 676 N N . VAL A 1 89 ? 5.703 -13.292 -19.463 1.00 87.81 89 VAL A N 1
ATOM 677 C CA . VAL A 1 89 ? 4.964 -14.150 -18.528 1.00 87.81 89 VAL A CA 1
ATOM 678 C C . VAL A 1 89 ? 3.553 -13.603 -18.356 1.00 87.81 89 VAL A C 1
ATOM 680 O O . VAL A 1 89 ? 3.368 -12.440 -17.998 1.00 87.81 89 VAL A O 1
ATOM 683 N N . GLU A 1 90 ? 2.574 -14.463 -18.593 1.00 92.19 90 GLU A N 1
ATOM 684 C CA . GLU A 1 90 ? 1.165 -14.187 -18.356 1.00 92.19 90 GLU A CA 1
ATOM 685 C C . GLU A 1 90 ? 0.780 -14.629 -16.942 1.00 92.19 90 GLU A C 1
ATOM 687 O O . GLU A 1 90 ? 1.070 -15.754 -16.535 1.00 92.19 90 GLU A O 1
ATOM 692 N N . GLU A 1 91 ? 0.136 -13.744 -16.186 1.00 94.19 91 GLU A N 1
ATOM 693 C CA . GLU A 1 91 ? -0.380 -14.044 -14.851 1.00 94.19 91 GLU A CA 1
ATOM 694 C C . GLU A 1 91 ? -1.821 -13.568 -14.732 1.00 94.19 91 GLU A C 1
ATOM 696 O O . GLU A 1 91 ? -2.187 -12.483 -15.197 1.00 94.19 91 GLU A O 1
ATOM 701 N N . ARG A 1 92 ? -2.626 -14.362 -14.035 1.00 96.38 92 ARG A N 1
ATOM 702 C CA . ARG A 1 92 ? -4.003 -14.028 -13.694 1.00 96.38 92 ARG A CA 1
ATOM 703 C C . ARG A 1 92 ? -4.084 -13.470 -12.274 1.00 96.38 92 ARG A C 1
ATOM 705 O O . ARG A 1 92 ? -3.270 -13.808 -11.412 1.00 96.38 92 ARG A O 1
ATOM 712 N N . GLY A 1 93 ? -5.048 -12.591 -12.023 1.00 96.56 93 GLY A N 1
ATOM 713 C CA . GLY A 1 93 ? -5.235 -11.973 -10.715 1.00 96.56 93 GLY A CA 1
ATOM 714 C C . GLY A 1 93 ? -6.461 -11.068 -10.619 1.00 96.56 93 GLY A C 1
ATOM 715 O O . GLY A 1 93 ? -7.281 -10.978 -11.536 1.00 96.56 93 GLY A O 1
ATOM 716 N N . VAL A 1 94 ? -6.579 -10.410 -9.471 1.00 97.38 94 VAL A N 1
ATOM 717 C CA . VAL A 1 94 ? -7.573 -9.368 -9.198 1.00 97.38 94 VAL A CA 1
ATOM 718 C C . VAL A 1 94 ? -6.935 -8.019 -9.511 1.00 97.38 94 VAL A C 1
ATOM 720 O O . VAL A 1 94 ? -5.850 -7.729 -9.007 1.00 97.38 94 VAL A O 1
ATOM 723 N N . LEU A 1 95 ? -7.596 -7.201 -10.333 1.00 97.31 95 LEU A N 1
ATOM 724 C CA . LEU A 1 95 ? -7.185 -5.828 -10.628 1.00 97.31 95 LEU A CA 1
ATOM 725 C C . LEU A 1 95 ? -8.178 -4.847 -10.003 1.00 97.31 95 LEU A C 1
ATOM 727 O O . LEU A 1 95 ? -9.361 -4.871 -10.329 1.00 97.31 95 LEU A O 1
ATOM 731 N N . LEU A 1 96 ? -7.684 -3.963 -9.140 1.00 97.12 96 LEU A N 1
ATOM 732 C CA . LEU A 1 96 ? -8.470 -2.940 -8.460 1.00 97.12 96 LEU A CA 1
ATOM 733 C C . LEU A 1 96 ? -7.976 -1.554 -8.880 1.00 97.12 96 LEU A C 1
ATOM 735 O O . LEU A 1 96 ? -6.900 -1.111 -8.472 1.00 97.12 96 LEU A O 1
ATOM 739 N N . GLN A 1 97 ? -8.772 -0.855 -9.687 1.00 96.19 97 GLN A N 1
ATOM 740 C CA . GLN A 1 97 ? -8.464 0.511 -10.131 1.00 96.19 97 GLN A CA 1
ATOM 741 C C . GLN A 1 97 ? -8.684 1.552 -9.028 1.00 96.19 97 GLN A C 1
ATOM 743 O O . GLN A 1 97 ? -8.009 2.582 -9.006 1.00 96.19 97 GLN A O 1
ATOM 748 N N . SER A 1 98 ? -9.630 1.278 -8.126 1.00 97.50 98 SER A N 1
ATOM 749 C CA . SER A 1 98 ? -9.973 2.149 -7.005 1.00 97.50 98 SER A CA 1
ATOM 750 C C . SER A 1 98 ? -10.201 1.334 -5.724 1.00 97.50 98 SER A C 1
ATOM 752 O O . SER A 1 98 ? -11.339 1.074 -5.333 1.00 97.50 98 SER A O 1
ATOM 754 N N . PRO A 1 99 ? -9.135 0.768 -5.126 1.00 97.69 99 PRO A N 1
ATOM 755 C CA . PRO A 1 99 ? -9.281 -0.086 -3.955 1.00 97.69 99 PRO A CA 1
ATOM 756 C C . PRO A 1 99 ? -9.592 0.745 -2.704 1.00 97.69 99 PRO A C 1
ATOM 758 O O . PRO A 1 99 ? -8.948 1.759 -2.451 1.00 97.69 99 PRO A O 1
ATOM 761 N N . ARG A 1 100 ? -10.500 0.262 -1.852 1.00 98.19 100 ARG A N 1
ATOM 762 C CA . ARG A 1 100 ? -10.596 0.717 -0.455 1.00 98.19 100 ARG A CA 1
ATOM 763 C C . ARG A 1 100 ? -9.513 0.020 0.347 1.00 98.19 100 ARG A C 1
ATOM 765 O O . ARG A 1 100 ? -9.460 -1.206 0.331 1.00 98.19 100 ARG A O 1
ATOM 772 N N . ILE A 1 101 ? -8.660 0.768 1.036 1.00 98.50 101 ILE A N 1
ATOM 773 C CA . ILE A 1 101 ? -7.556 0.206 1.813 1.00 98.50 101 ILE A CA 1
ATOM 774 C C . ILE A 1 101 ? -7.424 0.838 3.200 1.00 98.50 101 ILE A C 1
ATOM 776 O O . ILE A 1 101 ? -7.534 2.051 3.362 1.00 98.50 101 ILE A O 1
ATOM 780 N N . ASN A 1 102 ? -7.112 0.016 4.202 1.00 98.44 102 ASN A N 1
ATOM 781 C CA . ASN A 1 102 ? -6.460 0.490 5.422 1.00 98.44 102 ASN A CA 1
ATOM 782 C C . ASN A 1 102 ? -4.944 0.375 5.229 1.00 98.44 102 ASN A C 1
ATOM 784 O O . ASN A 1 102 ? -4.447 -0.711 4.924 1.00 98.44 102 ASN A O 1
ATOM 788 N N . VAL A 1 103 ? -4.204 1.472 5.416 1.00 97.50 103 VAL A N 1
ATOM 789 C CA . VAL A 1 103 ? -2.732 1.459 5.390 1.00 97.50 103 VAL A CA 1
ATOM 790 C C . VAL A 1 103 ? -2.221 1.210 6.803 1.00 97.50 103 VAL A C 1
ATOM 792 O O . VAL A 1 103 ? -2.263 2.095 7.648 1.00 97.50 103 VAL A O 1
ATOM 795 N N . ILE A 1 104 ? -1.750 -0.007 7.056 1.00 95.00 104 ILE A N 1
ATOM 796 C CA . ILE A 1 104 ? -1.352 -0.474 8.388 1.00 95.00 104 ILE A CA 1
ATOM 797 C C . ILE A 1 104 ? 0.017 0.057 8.777 1.00 95.00 104 ILE A C 1
ATOM 799 O O . ILE A 1 104 ? 0.218 0.492 9.908 1.00 95.00 104 ILE A O 1
ATOM 803 N N . GLN A 1 105 ? 0.958 0.015 7.837 1.00 91.44 105 GLN A N 1
ATOM 804 C CA . GLN A 1 105 ? 2.316 0.482 8.059 1.00 91.44 105 GLN A CA 1
ATOM 805 C C . GLN A 1 105 ? 2.961 0.873 6.731 1.00 91.44 105 GLN A C 1
ATOM 807 O O . GLN A 1 105 ? 2.634 0.329 5.673 1.00 91.44 105 GLN A O 1
ATOM 812 N N . VAL A 1 106 ? 3.908 1.803 6.787 1.00 91.81 106 VAL A N 1
ATOM 813 C CA . VAL A 1 106 ? 4.698 2.232 5.633 1.00 91.81 106 VAL A CA 1
ATOM 814 C C . VAL A 1 106 ? 6.167 1.993 5.949 1.00 91.81 106 VAL A C 1
ATOM 816 O O . VAL A 1 106 ? 6.647 2.380 7.010 1.00 91.81 106 VAL A O 1
ATOM 819 N N . SER A 1 107 ? 6.891 1.337 5.043 1.00 89.62 107 SER A N 1
ATOM 820 C CA . SER A 1 107 ? 8.313 1.079 5.250 1.00 89.62 107 SER A CA 1
ATOM 821 C C . SER A 1 107 ? 9.158 2.339 5.085 1.00 89.62 107 SER A C 1
ATOM 823 O O . SER A 1 107 ? 8.812 3.289 4.370 1.00 89.62 107 SER A O 1
ATOM 825 N N . GLN A 1 108 ? 10.359 2.284 5.654 1.00 89.38 108 GLN A N 1
ATOM 826 C CA . GLN A 1 108 ? 11.456 3.142 5.217 1.00 89.38 108 GLN A CA 1
ATOM 827 C C . GLN A 1 108 ? 11.764 2.911 3.723 1.00 89.38 108 GLN A C 1
ATOM 829 O O . GLN A 1 108 ? 11.283 1.952 3.104 1.00 89.38 108 GLN A O 1
ATOM 834 N N . ARG A 1 109 ? 12.523 3.818 3.105 1.00 91.31 109 ARG A N 1
ATOM 835 C CA . ARG A 1 109 ? 12.902 3.696 1.695 1.00 91.31 109 ARG A CA 1
ATOM 836 C C . ARG A 1 109 ? 14.126 2.802 1.572 1.00 91.31 109 ARG A C 1
ATOM 838 O O . ARG A 1 109 ? 15.186 3.108 2.107 1.00 91.31 109 ARG A O 1
ATOM 845 N N . PHE A 1 110 ? 13.990 1.725 0.818 1.00 91.44 110 PHE A N 1
ATOM 846 C CA . PHE A 1 110 ? 15.096 0.846 0.463 1.00 91.44 110 PHE A CA 1
ATOM 847 C C . PHE A 1 110 ? 15.774 1.328 -0.813 1.00 91.44 110 PHE A C 1
ATOM 849 O O . PHE A 1 110 ? 15.127 1.884 -1.706 1.00 91.44 110 PHE A O 1
ATOM 856 N N . ILE A 1 111 ? 17.081 1.098 -0.894 1.00 92.19 111 ILE A N 1
ATOM 857 C CA . ILE A 1 111 ? 17.880 1.413 -2.077 1.00 92.19 111 ILE A CA 1
ATOM 858 C C . ILE A 1 111 ? 17.804 0.223 -3.039 1.00 92.19 111 ILE A C 1
ATOM 860 O O . ILE A 1 111 ? 18.068 -0.911 -2.657 1.00 92.19 111 ILE A O 1
ATOM 864 N N . GLU A 1 112 ? 17.425 0.475 -4.285 1.00 92.69 112 GLU A N 1
ATOM 865 C CA . GLU A 1 112 ? 17.213 -0.520 -5.337 1.00 92.69 112 GLU A CA 1
ATOM 866 C C . GLU A 1 112 ? 18.154 -0.261 -6.510 1.00 92.69 112 GLU A C 1
ATOM 868 O O . GLU A 1 112 ? 18.283 0.879 -6.959 1.00 92.69 112 GLU A O 1
ATOM 873 N N . LEU A 1 113 ? 18.762 -1.317 -7.046 1.00 91.38 113 LEU A N 1
ATOM 874 C CA . LEU A 1 113 ? 19.545 -1.250 -8.276 1.00 91.38 113 LEU A CA 1
ATOM 875 C C . LEU A 1 113 ? 18.629 -0.982 -9.484 1.00 91.38 113 LEU A C 1
ATOM 877 O O . LEU A 1 113 ? 17.645 -1.696 -9.696 1.00 91.38 113 LEU A O 1
ATOM 881 N N . ARG A 1 114 ? 18.929 0.059 -10.270 1.00 89.06 114 ARG A N 1
ATOM 882 C CA . ARG A 1 114 ? 18.077 0.496 -11.389 1.00 89.06 114 ARG A CA 1
ATOM 883 C C . ARG A 1 114 ? 18.157 -0.436 -12.595 1.00 89.06 114 ARG A C 1
ATOM 885 O O . ARG A 1 114 ? 17.108 -0.788 -13.130 1.00 89.06 114 ARG A O 1
ATOM 892 N N . ASP A 1 115 ? 19.374 -0.783 -12.989 1.00 87.44 115 ASP A N 1
ATOM 893 C CA . ASP A 1 115 ? 19.709 -1.510 -14.213 1.00 87.44 115 ASP A CA 1
ATOM 894 C C . ASP A 1 115 ? 20.477 -2.790 -13.863 1.00 87.44 115 ASP A C 1
ATOM 896 O O . ASP A 1 115 ? 20.977 -2.917 -12.748 1.00 87.44 115 ASP A O 1
ATOM 900 N N . ASP A 1 116 ? 20.540 -3.756 -14.778 1.00 85.81 116 ASP A N 1
ATOM 901 C CA . ASP A 1 116 ? 21.314 -4.975 -14.539 1.00 85.81 116 ASP A CA 1
ATOM 902 C C . ASP A 1 116 ? 22.795 -4.619 -14.336 1.00 85.81 116 ASP A C 1
ATOM 904 O O . ASP A 1 116 ? 23.378 -3.845 -15.096 1.00 85.81 116 ASP A O 1
ATOM 908 N N . ASP A 1 117 ? 23.400 -5.193 -13.303 1.00 83.44 117 ASP A N 1
ATOM 909 C CA . ASP A 1 117 ? 24.840 -5.166 -13.089 1.00 83.44 117 ASP A CA 1
ATOM 910 C C . ASP A 1 117 ? 25.414 -6.456 -13.676 1.00 83.44 117 ASP A C 1
ATOM 912 O O . ASP A 1 117 ? 25.392 -7.514 -13.039 1.00 83.44 117 ASP A O 1
ATOM 916 N N . GLU A 1 118 ? 25.846 -6.385 -14.937 1.00 79.12 118 GLU A N 1
ATOM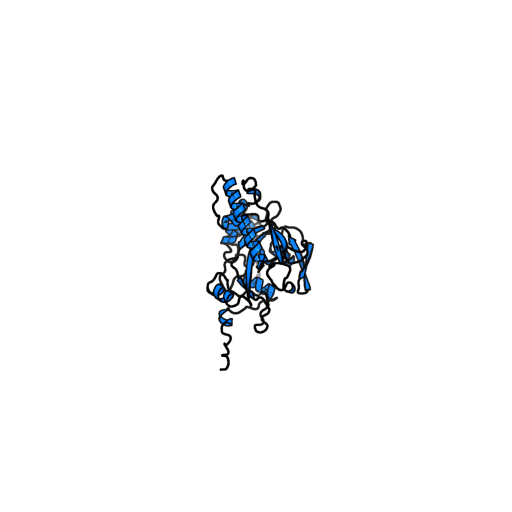 917 C CA . GLU A 1 118 ? 26.384 -7.533 -15.672 1.00 79.12 118 GLU A CA 1
ATOM 918 C C . GLU A 1 118 ? 27.674 -8.073 -15.038 1.00 79.12 118 GLU A C 1
ATOM 920 O O . GLU A 1 118 ? 27.883 -9.287 -15.021 1.00 79.12 118 GLU A O 1
ATOM 925 N N . GLU A 1 119 ? 28.504 -7.194 -14.468 1.00 76.00 119 GLU A N 1
ATOM 926 C CA . GLU A 1 119 ? 29.768 -7.557 -13.820 1.00 76.00 119 GLU A CA 1
ATOM 927 C C . GLU A 1 119 ? 29.517 -8.259 -12.478 1.00 76.00 119 GLU A C 1
ATOM 929 O O . GLU A 1 119 ? 30.096 -9.313 -12.202 1.00 76.00 119 GLU A O 1
ATOM 934 N N . GLY A 1 120 ? 28.597 -7.724 -11.668 1.00 71.38 120 GLY A N 1
ATOM 935 C CA . GLY A 1 120 ? 28.185 -8.317 -10.392 1.00 71.38 120 GLY A CA 1
ATOM 936 C C . GLY A 1 120 ? 27.181 -9.470 -10.521 1.00 71.38 120 GLY A C 1
ATOM 937 O O . GLY A 1 120 ? 26.908 -10.182 -9.549 1.00 71.38 120 GLY A O 1
ATOM 938 N N . GLY A 1 121 ? 26.595 -9.670 -11.705 1.00 79.00 121 GLY A N 1
ATOM 939 C CA . GLY A 1 121 ? 25.517 -10.630 -11.941 1.00 79.00 121 GLY A CA 1
ATOM 940 C C . GLY A 1 121 ? 24.250 -10.343 -11.122 1.00 79.00 121 GLY A C 1
ATOM 941 O O . GLY A 1 121 ? 23.544 -11.290 -10.742 1.00 79.00 121 GLY A O 1
ATOM 942 N N . ILE A 1 122 ? 23.984 -9.068 -10.814 1.00 82.75 122 ILE A N 1
ATOM 943 C CA . ILE A 1 122 ? 22.844 -8.601 -10.012 1.00 82.75 122 ILE A CA 1
ATOM 944 C C . ILE A 1 122 ? 21.775 -8.046 -10.950 1.00 82.75 122 ILE A C 1
ATOM 946 O O . ILE A 1 122 ? 22.053 -7.203 -11.796 1.00 82.75 122 ILE A O 1
ATOM 950 N N . LYS A 1 123 ? 20.528 -8.491 -10.787 1.00 87.25 123 LYS A N 1
ATOM 951 C CA . LYS A 1 123 ? 19.424 -8.015 -11.626 1.00 87.25 123 LYS A CA 1
ATOM 952 C C . LYS A 1 123 ? 18.900 -6.651 -11.184 1.00 87.25 123 LYS A C 1
ATOM 954 O O . LYS A 1 123 ? 18.768 -6.390 -9.981 1.00 87.25 123 LYS A O 1
ATOM 959 N N . ALA A 1 124 ? 18.484 -5.845 -12.153 1.00 87.50 124 ALA A N 1
ATOM 960 C CA . ALA A 1 124 ? 17.663 -4.664 -11.963 1.00 87.50 124 ALA A CA 1
ATOM 961 C C . ALA A 1 124 ? 16.466 -4.983 -11.058 1.00 87.50 124 ALA A C 1
ATOM 963 O O . ALA A 1 124 ? 15.818 -6.026 -11.174 1.00 87.50 124 ALA A O 1
ATOM 964 N N . GLY A 1 125 ? 16.154 -4.071 -10.145 1.00 88.06 125 GLY A N 1
ATOM 965 C CA . GLY A 1 125 ? 15.089 -4.264 -9.169 1.00 88.06 125 GLY A CA 1
ATOM 966 C C . GLY A 1 125 ? 15.529 -4.893 -7.855 1.00 88.06 125 GLY A C 1
ATOM 967 O O . GLY A 1 125 ? 14.727 -4.927 -6.920 1.00 88.06 125 GLY A O 1
ATOM 968 N N . THR A 1 126 ? 16.774 -5.362 -7.748 1.00 91.00 126 THR A N 1
ATOM 969 C CA . THR A 1 126 ? 17.289 -5.935 -6.502 1.00 91.00 126 THR A CA 1
ATOM 970 C C . THR A 1 126 ? 17.488 -4.844 -5.452 1.00 91.00 126 THR A C 1
ATOM 972 O O . THR A 1 126 ? 18.120 -3.819 -5.709 1.00 91.00 126 THR A O 1
ATOM 975 N N . LEU A 1 127 ? 16.949 -5.066 -4.254 1.00 90.06 127 LEU A N 1
ATOM 976 C CA . LEU A 1 127 ? 17.156 -4.198 -3.105 1.00 90.06 127 LEU A CA 1
ATOM 977 C C . LEU A 1 127 ? 18.526 -4.454 -2.493 1.00 90.06 127 LEU A C 1
ATOM 979 O O . LEU A 1 127 ? 18.832 -5.576 -2.069 1.00 90.06 127 LEU A O 1
ATOM 983 N N . LEU A 1 128 ? 19.310 -3.385 -2.393 1.00 85.06 128 LEU A N 1
ATOM 984 C CA . LEU A 1 128 ? 20.444 -3.334 -1.496 1.00 85.06 128 LEU A CA 1
ATOM 985 C C . LEU A 1 128 ? 19.912 -3.388 -0.074 1.00 85.06 128 LEU A C 1
ATOM 987 O O . LEU A 1 128 ? 18.877 -2.812 0.256 1.00 85.06 128 LEU A O 1
ATOM 991 N N . ASN A 1 129 ? 20.630 -4.090 0.786 1.00 80.56 129 ASN A N 1
ATOM 992 C CA . ASN A 1 129 ? 20.243 -4.285 2.174 1.00 80.56 129 ASN A CA 1
ATOM 993 C C . ASN A 1 129 ? 20.528 -3.037 3.031 1.00 80.56 129 ASN A C 1
ATOM 995 O O . ASN A 1 129 ? 21.211 -3.098 4.053 1.00 80.56 129 ASN A O 1
ATOM 999 N N . MET A 1 130 ? 20.076 -1.891 2.529 1.00 84.81 130 MET A N 1
ATOM 1000 C CA . MET A 1 130 ? 20.379 -0.545 2.971 1.00 84.81 130 MET A CA 1
ATOM 1001 C C . MET A 1 130 ? 19.112 0.297 2.906 1.00 84.81 130 MET A C 1
ATOM 1003 O O . MET A 1 130 ? 18.335 0.239 1.948 1.00 84.81 130 MET A O 1
ATOM 1007 N N . VAL A 1 131 ? 18.936 1.101 3.944 1.00 88.50 131 VAL A N 1
ATOM 1008 C CA . VAL A 1 131 ? 17.808 2.007 4.093 1.00 88.50 131 VAL A CA 1
ATOM 1009 C C . VAL A 1 131 ? 18.297 3.426 3.867 1.00 88.50 131 VAL A C 1
ATOM 1011 O O . VAL A 1 131 ? 19.258 3.850 4.497 1.00 88.50 131 VAL A O 1
ATOM 1014 N N . PHE A 1 132 ? 17.621 4.169 3.001 1.00 91.94 132 PHE A N 1
ATOM 1015 C CA . PHE A 1 132 ? 17.964 5.548 2.669 1.00 91.94 132 PHE A CA 1
ATOM 1016 C C . PHE A 1 132 ? 17.923 6.487 3.882 1.00 91.94 132 PHE A C 1
ATOM 1018 O O . PHE A 1 132 ? 18.714 7.417 3.962 1.00 91.94 132 PHE A O 1
ATOM 1025 N N . GLU A 1 133 ? 17.009 6.260 4.825 1.00 90.88 133 GLU A N 1
ATOM 1026 C CA . GLU A 1 133 ? 16.899 7.043 6.058 1.00 90.88 133 GLU A CA 1
ATOM 1027 C C . GLU A 1 133 ? 18.070 6.851 7.046 1.00 90.88 133 GLU A C 1
ATOM 1029 O O . GLU A 1 133 ? 18.139 7.597 8.021 1.00 90.88 133 GLU A O 1
ATOM 1034 N N . SER A 1 134 ? 18.985 5.893 6.838 1.00 90.00 134 SER A N 1
ATOM 1035 C CA . SER A 1 134 ? 20.218 5.813 7.636 1.00 90.00 134 SER A CA 1
ATOM 1036 C C . SER A 1 134 ? 21.286 6.771 7.099 1.00 90.00 134 SER A C 1
ATOM 1038 O O . SER A 1 134 ? 21.295 7.083 5.911 1.00 90.00 134 SER A O 1
ATOM 1040 N N . ASN A 1 135 ? 22.225 7.211 7.947 1.00 89.69 135 ASN A N 1
ATOM 1041 C CA . ASN A 1 135 ? 23.325 8.084 7.507 1.00 89.69 135 ASN A CA 1
ATOM 1042 C C . ASN A 1 135 ? 24.116 7.451 6.348 1.00 89.69 135 ASN A C 1
ATOM 1044 O O . ASN A 1 135 ? 24.299 8.073 5.306 1.00 89.69 135 ASN A O 1
ATOM 1048 N N . GLU A 1 136 ? 24.502 6.183 6.504 1.00 90.38 136 GLU A N 1
ATOM 1049 C CA . GLU A 1 136 ? 25.231 5.412 5.489 1.00 90.38 136 GLU A CA 1
ATOM 1050 C C . GLU A 1 136 ? 24.428 5.263 4.188 1.00 90.38 136 GLU A C 1
ATOM 1052 O O . GLU A 1 136 ? 24.970 5.408 3.094 1.00 90.38 136 GLU A O 1
ATOM 1057 N N . GLY A 1 137 ? 23.122 4.986 4.286 1.00 91.75 137 GLY A N 1
ATOM 1058 C CA . GLY A 1 137 ? 22.253 4.838 3.121 1.00 91.75 137 GLY A CA 1
ATOM 1059 C C . GLY A 1 137 ? 22.015 6.149 2.387 1.00 91.75 137 GLY A C 1
ATOM 1060 O O . GLY A 1 137 ? 22.015 6.167 1.156 1.00 91.75 137 GLY A O 1
ATOM 1061 N N . TYR A 1 138 ? 21.868 7.248 3.123 1.00 94.25 138 TYR A N 1
ATOM 1062 C CA . TYR A 1 138 ? 21.763 8.581 2.550 1.00 94.25 138 TYR A CA 1
ATOM 1063 C C . TYR A 1 138 ? 23.033 8.950 1.778 1.00 94.25 138 TYR A C 1
ATOM 1065 O O . TYR A 1 138 ? 22.951 9.296 0.600 1.00 94.25 138 TYR A O 1
ATOM 1073 N N . GLU A 1 139 ? 24.206 8.829 2.406 1.00 95.62 139 GLU A N 1
ATOM 1074 C CA . GLU A 1 139 ? 25.497 9.135 1.776 1.00 95.62 139 GLU A CA 1
ATOM 1075 C C . GLU A 1 139 ? 25.734 8.272 0.531 1.00 95.62 139 GLU A C 1
ATOM 1077 O O . GLU A 1 139 ? 26.031 8.803 -0.543 1.00 95.62 139 GLU A O 1
ATOM 1082 N N . PHE A 1 140 ? 25.503 6.958 0.638 1.00 94.31 140 PHE A N 1
ATOM 1083 C CA . PHE A 1 140 ? 25.632 6.025 -0.479 1.00 94.31 140 PHE A CA 1
ATOM 1084 C C . PHE A 1 140 ? 24.706 6.387 -1.645 1.00 94.31 140 PHE A C 1
ATOM 1086 O O . PHE A 1 140 ? 25.154 6.467 -2.791 1.00 94.31 140 PHE A O 1
ATOM 1093 N N . TYR A 1 141 ? 23.417 6.621 -1.373 1.00 94.75 141 TYR A N 1
ATOM 1094 C CA . TYR A 1 141 ? 22.450 6.951 -2.419 1.00 94.75 141 TYR A CA 1
ATOM 1095 C C . TYR A 1 141 ? 22.786 8.279 -3.096 1.00 94.75 141 TYR A C 1
ATOM 1097 O O . TYR A 1 141 ? 22.717 8.381 -4.318 1.00 94.75 141 TYR A O 1
ATOM 1105 N N . MET A 1 142 ? 23.168 9.297 -2.322 1.00 95.69 142 MET A N 1
ATOM 1106 C CA . MET A 1 142 ? 23.499 10.612 -2.870 1.00 95.69 142 MET A CA 1
ATOM 1107 C C . MET A 1 142 ? 24.728 10.565 -3.781 1.00 95.69 142 MET A C 1
ATOM 1109 O O . MET A 1 142 ? 24.749 11.274 -4.789 1.00 95.69 142 MET A O 1
ATOM 1113 N N . ALA A 1 143 ? 25.703 9.708 -3.468 1.00 95.81 143 ALA A N 1
ATOM 1114 C CA . ALA A 1 143 ? 26.882 9.481 -4.299 1.00 95.81 143 ALA A CA 1
ATOM 1115 C C . ALA A 1 143 ? 26.600 8.661 -5.575 1.00 95.81 143 ALA A C 1
ATOM 1117 O O . ALA A 1 143 ? 27.375 8.765 -6.519 1.00 95.81 143 ALA A O 1
ATOM 1118 N N . ASN A 1 144 ? 25.511 7.879 -5.620 1.00 93.56 144 ASN A N 1
ATOM 1119 C CA . ASN A 1 144 ? 25.241 6.903 -6.689 1.00 93.56 144 ASN A CA 1
ATOM 1120 C C . ASN A 1 144 ? 23.811 7.002 -7.272 1.00 93.56 144 ASN A C 1
ATOM 1122 O O . ASN A 1 144 ? 23.226 6.015 -7.732 1.00 93.56 144 ASN A O 1
ATOM 1126 N N . LYS A 1 145 ? 23.188 8.184 -7.218 1.00 91.25 145 LYS A N 1
ATOM 1127 C CA . LYS A 1 145 ? 21.764 8.404 -7.563 1.00 91.25 145 LYS A CA 1
ATOM 1128 C C . LYS A 1 145 ? 21.394 8.037 -9.008 1.00 91.25 145 LYS A C 1
ATOM 1130 O O . LYS A 1 145 ? 20.218 7.883 -9.338 1.00 91.25 145 LYS A O 1
ATOM 1135 N N . GLU A 1 146 ? 22.381 7.964 -9.892 1.00 88.38 146 GLU A N 1
ATOM 1136 C CA . GLU A 1 146 ? 22.236 7.543 -11.281 1.00 88.38 146 GLU A CA 1
ATOM 1137 C C . GLU A 1 146 ? 22.066 6.025 -11.413 1.00 88.38 146 GLU A C 1
ATOM 1139 O O . GLU A 1 146 ? 21.255 5.586 -12.228 1.00 88.38 146 GLU A O 1
ATOM 1144 N N . LYS A 1 147 ? 22.739 5.238 -10.562 1.00 89.38 147 LYS A N 1
ATOM 1145 C CA . LYS A 1 147 ? 22.685 3.765 -10.566 1.00 89.38 147 LYS A CA 1
ATOM 1146 C C . LYS A 1 147 ? 21.544 3.194 -9.726 1.00 89.38 147 LYS A C 1
ATOM 1148 O O . LYS A 1 147 ? 21.088 2.080 -9.983 1.00 89.38 147 LYS A O 1
ATOM 1153 N N . TYR A 1 148 ? 21.062 3.947 -8.739 1.00 92.25 148 TYR A N 1
ATOM 1154 C CA . TYR A 1 148 ? 20.072 3.457 -7.782 1.00 92.25 148 TYR A CA 1
ATOM 1155 C C . TYR A 1 148 ? 18.770 4.263 -7.791 1.00 92.25 148 TYR A C 1
ATOM 1157 O O . TYR A 1 148 ? 18.704 5.419 -8.210 1.00 92.25 148 TYR A O 1
ATOM 1165 N N . VAL A 1 149 ? 17.700 3.629 -7.319 1.00 92.81 149 VAL A N 1
ATOM 1166 C CA . VAL A 1 149 ? 16.386 4.236 -7.076 1.00 92.81 149 VAL A CA 1
ATOM 1167 C C . VAL A 1 149 ? 15.899 3.892 -5.676 1.00 92.81 149 VAL A C 1
ATOM 1169 O O . VAL A 1 149 ? 16.419 2.989 -5.029 1.00 92.81 149 VAL A O 1
ATOM 1172 N N . LEU A 1 150 ? 14.897 4.625 -5.197 1.00 94.00 150 LEU A N 1
ATOM 1173 C CA . LEU A 1 150 ? 14.278 4.361 -3.902 1.00 94.00 150 LEU A CA 1
ATOM 1174 C C . LEU A 1 150 ? 12.967 3.597 -4.081 1.00 94.00 150 LEU A C 1
ATOM 1176 O O . LEU A 1 150 ? 12.111 4.001 -4.879 1.00 94.00 150 LEU A O 1
ATOM 1180 N N . ARG A 1 151 ? 12.804 2.529 -3.298 1.00 93.25 151 ARG A N 1
ATOM 1181 C CA . ARG A 1 151 ? 11.581 1.730 -3.190 1.00 93.25 151 ARG A CA 1
ATOM 1182 C C . ARG A 1 151 ? 10.991 1.837 -1.794 1.00 93.25 151 ARG A C 1
ATOM 1184 O O . ARG A 1 151 ? 11.716 1.874 -0.805 1.00 93.25 151 ARG A O 1
ATOM 1191 N N . ARG A 1 152 ? 9.667 1.834 -1.711 1.00 92.31 152 ARG A N 1
ATOM 1192 C CA . ARG A 1 152 ? 8.907 1.823 -0.463 1.00 92.31 152 ARG A CA 1
ATOM 1193 C C . ARG A 1 152 ? 7.800 0.775 -0.538 1.00 92.31 152 ARG A C 1
ATOM 1195 O O . ARG A 1 152 ? 7.246 0.531 -1.612 1.00 92.31 152 ARG A O 1
ATOM 1202 N N . PHE A 1 153 ? 7.488 0.177 0.605 1.00 92.81 153 PHE A N 1
ATOM 1203 C CA . PHE A 1 153 ? 6.401 -0.779 0.767 1.00 92.81 153 PHE A CA 1
ATOM 1204 C C . PHE A 1 153 ? 5.289 -0.173 1.622 1.00 92.81 153 PHE A C 1
ATOM 1206 O O . PHE A 1 153 ? 5.558 0.454 2.648 1.00 92.81 153 PHE A O 1
ATOM 1213 N N . TYR A 1 154 ? 4.046 -0.379 1.199 1.00 94.75 154 TYR A N 1
ATOM 1214 C CA . TYR A 1 154 ? 2.847 -0.015 1.951 1.00 94.75 154 TYR A CA 1
ATOM 1215 C C . TYR A 1 154 ? 2.132 -1.304 2.341 1.00 94.75 154 TYR A C 1
ATOM 1217 O O . TYR A 1 154 ? 1.706 -2.054 1.464 1.00 94.75 154 TYR A O 1
ATOM 1225 N N . PHE A 1 155 ? 2.026 -1.576 3.637 1.00 94.44 155 PHE A N 1
ATOM 1226 C CA . PHE A 1 155 ? 1.330 -2.748 4.160 1.00 94.44 155 PHE A CA 1
ATOM 1227 C C . PHE A 1 155 ? -0.137 -2.403 4.329 1.00 94.44 155 PHE A C 1
ATOM 1229 O O . PHE A 1 155 ? -0.466 -1.467 5.060 1.00 94.44 155 PHE A O 1
ATOM 1236 N N . VAL A 1 156 ? -1.011 -3.124 3.632 1.00 96.75 156 VAL A N 1
ATOM 1237 C CA . VAL A 1 156 ? -2.423 -2.753 3.540 1.00 96.75 156 VAL A CA 1
ATOM 1238 C C . VAL A 1 156 ? -3.353 -3.940 3.729 1.00 96.75 156 VAL A C 1
ATOM 1240 O O . VAL A 1 156 ? -3.003 -5.077 3.402 1.00 96.75 156 VAL A O 1
ATOM 1243 N N . PHE A 1 157 ? -4.566 -3.637 4.185 1.00 98.00 157 PHE A N 1
ATOM 1244 C CA . PHE A 1 157 ? -5.742 -4.470 3.956 1.00 98.00 157 PHE A CA 1
ATOM 1245 C C . PHE A 1 157 ? -6.630 -3.830 2.902 1.00 98.00 157 PHE A C 1
ATOM 1247 O O . PHE A 1 157 ? -6.950 -2.650 3.019 1.00 98.00 157 PHE A O 1
ATOM 1254 N N . VAL A 1 158 ? -7.039 -4.605 1.902 1.00 98.38 158 VAL A N 1
ATOM 1255 C CA . VAL A 1 158 ? -8.103 -4.248 0.964 1.00 98.38 158 VAL A CA 1
ATOM 1256 C C . VAL A 1 158 ? -9.445 -4.511 1.630 1.00 98.38 158 VAL A C 1
ATOM 1258 O O . VAL A 1 158 ? -9.625 -5.528 2.302 1.00 98.38 158 VAL A O 1
ATOM 1261 N N . LEU A 1 159 ? -10.372 -3.582 1.449 1.00 98.31 159 LEU A N 1
ATOM 1262 C CA . LEU A 1 159 ? -11.664 -3.562 2.107 1.00 98.31 159 LEU A CA 1
ATOM 1263 C C . LEU A 1 159 ? -12.807 -3.732 1.112 1.00 98.31 159 LEU A C 1
ATOM 1265 O O . LEU A 1 159 ? -12.708 -3.312 -0.042 1.00 98.31 159 LEU A O 1
ATOM 1269 N N . ASP A 1 160 ? -13.905 -4.300 1.594 1.00 97.56 160 ASP A N 1
ATOM 1270 C CA . ASP A 1 160 ? -15.181 -4.299 0.892 1.00 97.56 160 ASP A CA 1
ATOM 1271 C C . ASP A 1 160 ? -15.942 -2.972 1.089 1.00 97.56 160 ASP A C 1
ATOM 1273 O O . ASP A 1 160 ? -15.462 -2.009 1.702 1.00 97.56 160 ASP A O 1
ATOM 1277 N N . GLU A 1 161 ? -17.166 -2.914 0.568 1.00 95.44 161 GLU A N 1
ATOM 1278 C CA . GLU A 1 161 ? -18.026 -1.736 0.686 1.00 95.44 161 GLU A CA 1
ATOM 1279 C C . GLU A 1 161 ? -18.442 -1.409 2.132 1.00 95.44 161 GLU A C 1
ATOM 1281 O O . GLU A 1 161 ? -18.737 -0.250 2.440 1.00 95.44 161 GLU A O 1
ATOM 1286 N N . ASN A 1 162 ? -18.399 -2.405 3.021 1.00 95.94 162 ASN A N 1
ATOM 1287 C CA . ASN A 1 162 ? -18.746 -2.330 4.441 1.00 95.94 162 ASN A CA 1
ATOM 1288 C C . ASN A 1 162 ? -17.509 -2.164 5.339 1.00 95.94 162 ASN A C 1
ATOM 1290 O O . ASN A 1 162 ? -17.577 -2.403 6.550 1.00 95.94 162 ASN A O 1
ATOM 1294 N N . ASN A 1 163 ? -16.367 -1.785 4.754 1.00 97.00 163 ASN A N 1
ATOM 1295 C CA . ASN A 1 163 ? -15.089 -1.642 5.440 1.00 97.00 163 ASN A CA 1
ATOM 1296 C C . ASN A 1 163 ? -14.588 -2.936 6.118 1.00 97.00 163 ASN A C 1
ATOM 1298 O O . ASN A 1 163 ? -13.777 -2.875 7.044 1.00 97.00 163 ASN A O 1
ATOM 1302 N N . GLN A 1 164 ? -15.020 -4.117 5.673 1.00 97.38 164 GLN A N 1
ATOM 1303 C CA . GLN A 1 164 ? -14.501 -5.409 6.132 1.00 97.38 164 GLN A CA 1
ATOM 1304 C C . GLN A 1 164 ? -13.269 -5.813 5.327 1.00 97.38 164 GLN A C 1
ATOM 1306 O O . GLN A 1 164 ? -13.175 -5.521 4.139 1.00 97.38 164 GLN A O 1
ATOM 1311 N N . ASN A 1 165 ? -12.314 -6.487 5.971 1.00 97.81 165 ASN A N 1
ATOM 1312 C CA . ASN A 1 165 ? -11.109 -6.954 5.287 1.00 97.81 165 ASN A CA 1
ATOM 1313 C C . ASN A 1 165 ? -11.460 -8.051 4.270 1.00 97.81 165 ASN A C 1
ATOM 1315 O O . ASN A 1 165 ? -12.034 -9.079 4.631 1.00 97.81 165 ASN A O 1
ATOM 1319 N N . LEU A 1 166 ? -11.033 -7.872 3.019 1.00 98.12 166 LEU A N 1
ATOM 1320 C CA . LEU A 1 166 ? -11.140 -8.877 1.957 1.00 98.12 166 LEU A CA 1
ATOM 1321 C C . LEU A 1 166 ? -10.055 -9.955 2.042 1.00 98.12 166 LEU A C 1
ATOM 1323 O O . LEU A 1 166 ? -9.988 -10.819 1.179 1.00 98.12 166 LEU A O 1
ATOM 1327 N N . HIS A 1 167 ? -9.190 -9.908 3.049 1.00 96.44 167 HIS A N 1
ATOM 1328 C CA . HIS A 1 167 ? -8.157 -10.907 3.306 1.00 96.44 167 HIS A CA 1
ATOM 1329 C C . HIS A 1 167 ? -7.713 -10.842 4.774 1.00 96.44 167 HIS A C 1
ATOM 1331 O O . HIS A 1 167 ? -8.014 -9.875 5.468 1.00 96.44 167 HIS A O 1
ATOM 1337 N N . GLN A 1 168 ? -7.043 -11.875 5.283 1.00 92.50 168 GLN A N 1
ATOM 1338 C CA . GLN A 1 168 ? -6.639 -11.973 6.699 1.00 92.50 168 GLN A CA 1
ATOM 1339 C C . GLN A 1 168 ? -5.160 -11.658 6.942 1.00 92.50 168 GLN A C 1
ATOM 1341 O O . GLN A 1 168 ? -4.755 -11.404 8.071 1.00 92.50 168 GLN A O 1
ATOM 1346 N N . VAL A 1 169 ? -4.347 -11.637 5.885 1.00 91.69 169 VAL A N 1
ATOM 1347 C CA . VAL A 1 169 ? -2.917 -11.306 5.963 1.00 91.69 169 VAL A CA 1
ATOM 1348 C C . VAL A 1 169 ? -2.663 -10.007 5.203 1.00 91.69 169 VAL A C 1
ATOM 1350 O O . VAL A 1 169 ? -3.072 -9.934 4.044 1.00 91.69 169 VAL A O 1
ATOM 1353 N N . PRO A 1 170 ? -2.000 -8.989 5.782 1.00 93.12 170 PRO A N 1
ATOM 1354 C CA . PRO A 1 170 ? -1.711 -7.751 5.066 1.00 93.12 170 PRO A CA 1
ATOM 1355 C C . PRO A 1 170 ? -0.821 -8.022 3.848 1.00 93.12 170 PRO A C 1
ATOM 1357 O O . PRO A 1 170 ? 0.125 -8.813 3.906 1.00 93.12 170 PRO A O 1
ATOM 1360 N N . ILE A 1 171 ? -1.104 -7.330 2.748 1.00 94.38 171 ILE A N 1
ATOM 1361 C CA . ILE A 1 171 ? -0.290 -7.385 1.530 1.00 94.38 171 ILE A CA 1
ATOM 1362 C C . ILE A 1 171 ? 0.641 -6.176 1.477 1.00 94.38 171 ILE A C 1
ATOM 1364 O O . ILE A 1 171 ? 0.299 -5.094 1.953 1.00 94.38 171 ILE A O 1
ATOM 1368 N N . ALA A 1 172 ? 1.817 -6.346 0.882 1.00 93.81 172 ALA A N 1
ATOM 1369 C CA . ALA A 1 172 ? 2.771 -5.265 0.682 1.00 93.81 172 ALA A CA 1
ATOM 1370 C C . ALA A 1 172 ? 2.658 -4.718 -0.747 1.00 93.81 172 ALA A C 1
ATOM 1372 O O . ALA A 1 172 ? 2.988 -5.412 -1.709 1.00 93.81 172 ALA A O 1
ATOM 1373 N N . ILE A 1 173 ? 2.234 -3.463 -0.899 1.00 95.00 173 ILE A N 1
ATOM 1374 C CA . ILE A 1 173 ? 2.280 -2.755 -2.182 1.00 95.00 173 ILE A CA 1
ATOM 1375 C C . ILE A 1 173 ? 3.693 -2.212 -2.377 1.00 95.00 173 ILE A C 1
ATOM 1377 O O . ILE A 1 173 ? 4.154 -1.361 -1.615 1.00 95.00 173 ILE A O 1
ATOM 1381 N N . SER A 1 174 ? 4.375 -2.702 -3.408 1.00 92.19 174 SER A N 1
ATOM 1382 C CA . SER A 1 174 ? 5.767 -2.365 -3.705 1.00 92.19 174 SER A CA 1
ATOM 1383 C C . SER A 1 174 ? 5.859 -1.247 -4.751 1.00 92.19 174 SER A C 1
ATOM 1385 O O . SER A 1 174 ? 5.519 -1.455 -5.918 1.00 92.19 174 SER A O 1
ATOM 1387 N N . LEU A 1 175 ? 6.342 -0.060 -4.364 1.00 93.00 175 LEU A N 1
ATOM 1388 C CA . LEU A 1 175 ? 6.370 1.131 -5.227 1.00 93.00 175 LEU A CA 1
ATOM 1389 C C . LEU A 1 175 ? 7.740 1.802 -5.286 1.00 93.00 175 LEU A C 1
ATOM 1391 O O . LEU A 1 175 ? 8.475 1.843 -4.306 1.00 93.00 175 LEU A O 1
ATOM 1395 N N . LYS A 1 176 ? 8.048 2.406 -6.437 1.00 91.44 176 LYS A N 1
ATOM 1396 C CA . LYS A 1 176 ? 9.243 3.234 -6.644 1.00 91.44 176 LYS A CA 1
ATOM 1397 C C . LYS A 1 176 ? 8.929 4.476 -7.471 1.00 91.44 176 LYS A C 1
ATOM 1399 O O . LYS A 1 176 ? 7.897 4.542 -8.142 1.00 91.44 176 LYS A O 1
ATOM 1404 N N . GLY A 1 177 ? 9.838 5.448 -7.440 1.00 89.44 177 GLY A N 1
ATOM 1405 C CA . GLY A 1 177 ? 9.768 6.650 -8.274 1.00 89.44 177 GLY A CA 1
ATOM 1406 C C . GLY A 1 177 ? 8.486 7.466 -8.073 1.00 89.44 177 GLY A C 1
ATOM 1407 O O . GLY A 1 177 ? 7.967 7.562 -6.962 1.00 89.44 177 GLY A O 1
ATOM 1408 N N . VAL A 1 178 ? 7.970 8.043 -9.165 1.00 89.38 178 VAL A N 1
ATOM 1409 C CA . VAL A 1 178 ? 6.827 8.975 -9.142 1.00 89.38 178 VAL A CA 1
ATOM 1410 C C . VAL A 1 178 ? 5.573 8.351 -8.526 1.00 89.38 178 VAL A C 1
ATOM 1412 O O . VAL A 1 178 ? 4.900 9.017 -7.744 1.00 89.38 178 VAL A O 1
ATOM 1415 N N . ALA A 1 179 ? 5.283 7.077 -8.807 1.00 91.62 179 ALA A N 1
ATOM 1416 C CA . ALA A 1 179 ? 4.125 6.385 -8.238 1.00 91.62 179 ALA A CA 1
ATOM 1417 C C . ALA A 1 179 ? 4.185 6.329 -6.702 1.00 91.62 179 ALA A C 1
ATOM 1419 O O . ALA A 1 179 ? 3.200 6.634 -6.032 1.00 91.62 179 ALA A O 1
ATOM 1420 N N . SER A 1 180 ? 5.363 6.027 -6.138 1.00 93.94 180 SER A N 1
ATOM 1421 C CA . SER A 1 180 ? 5.559 6.038 -4.683 1.00 93.94 180 SER A CA 1
ATOM 1422 C C . SER A 1 180 ? 5.385 7.436 -4.093 1.00 93.94 180 SER A C 1
ATOM 1424 O O . SER A 1 180 ? 4.763 7.574 -3.044 1.00 93.94 180 SER A O 1
ATOM 1426 N N . THR A 1 181 ? 5.925 8.469 -4.746 1.00 93.31 181 THR A N 1
ATOM 1427 C CA . THR A 1 181 ? 5.801 9.854 -4.273 1.00 93.31 181 THR A CA 1
ATOM 1428 C C . THR A 1 181 ? 4.346 10.313 -4.273 1.00 93.31 181 THR A C 1
ATOM 1430 O O . THR A 1 181 ? 3.875 10.833 -3.267 1.00 93.31 181 THR A O 1
ATOM 1433 N N . LYS A 1 182 ? 3.617 10.084 -5.371 1.00 95.44 182 LYS A N 1
ATOM 1434 C CA . LYS A 1 182 ? 2.218 10.511 -5.515 1.00 95.44 182 LYS A CA 1
ATOM 1435 C C . LYS A 1 182 ? 1.291 9.793 -4.537 1.00 95.44 182 LYS A C 1
ATOM 1437 O O . LYS A 1 182 ? 0.447 10.450 -3.942 1.00 95.44 182 LYS A O 1
ATOM 1442 N N . LEU A 1 183 ? 1.479 8.486 -4.324 1.00 96.62 183 LEU A N 1
ATOM 1443 C CA . LEU A 1 183 ? 0.717 7.754 -3.309 1.00 96.62 183 LEU A CA 1
ATOM 1444 C C . LEU A 1 183 ? 0.990 8.302 -1.901 1.00 96.62 183 LEU A C 1
ATOM 1446 O O . LEU A 1 183 ? 0.051 8.498 -1.141 1.00 96.62 183 LEU A O 1
ATOM 1450 N N . GLY A 1 184 ? 2.259 8.568 -1.563 1.00 96.81 184 GLY A N 1
ATOM 1451 C CA . GLY A 1 184 ? 2.631 9.151 -0.271 1.00 96.81 184 GLY A CA 1
ATOM 1452 C C . GLY A 1 184 ? 1.968 10.506 -0.024 1.00 96.81 184 GLY A C 1
ATOM 1453 O O . GLY A 1 184 ? 1.333 10.686 1.008 1.00 96.81 184 GLY A O 1
ATOM 1454 N N . MET A 1 185 ? 2.034 11.414 -1.002 1.00 97.62 185 MET A N 1
ATOM 1455 C CA . MET A 1 185 ? 1.390 12.730 -0.910 1.00 97.62 185 MET A CA 1
ATOM 1456 C C . MET A 1 185 ? -0.133 12.625 -0.750 1.00 97.62 185 MET A C 1
ATOM 1458 O O . MET A 1 185 ? -0.705 13.291 0.106 1.00 97.62 185 MET A O 1
ATOM 1462 N N . ALA A 1 186 ? -0.785 11.768 -1.544 1.00 98.44 186 ALA A N 1
ATOM 1463 C CA . ALA A 1 186 ? -2.229 11.558 -1.458 1.00 98.44 186 ALA A CA 1
ATOM 1464 C C . ALA A 1 186 ? -2.648 10.979 -0.096 1.00 98.44 186 ALA A C 1
ATOM 1466 O O . ALA A 1 186 ? -3.656 11.392 0.474 1.00 98.44 186 ALA A O 1
ATOM 1467 N N . LEU A 1 187 ? -1.857 10.051 0.451 1.00 98.50 187 LEU A N 1
ATOM 1468 C CA . LEU A 1 187 ? -2.106 9.482 1.772 1.00 98.50 187 LEU A CA 1
ATOM 1469 C C . LEU A 1 187 ? -1.953 10.532 2.885 1.00 98.50 187 LEU A C 1
ATOM 1471 O O . LEU A 1 187 ? -2.798 10.587 3.773 1.00 98.50 187 LEU A O 1
ATOM 1475 N N . GLU A 1 188 ? -0.923 11.380 2.831 1.00 98.06 188 GLU A N 1
ATOM 1476 C CA . GLU A 1 188 ? -0.719 12.476 3.794 1.00 98.06 188 GLU A CA 1
ATOM 1477 C C . GLU A 1 188 ? -1.873 13.496 3.752 1.00 98.06 188 GLU A C 1
ATOM 1479 O O . GLU A 1 188 ? -2.374 13.936 4.791 1.00 98.06 188 GLU A O 1
ATOM 1484 N N . GLU A 1 189 ? -2.349 13.844 2.554 1.00 98.44 189 GLU A N 1
ATOM 1485 C CA . GLU A 1 189 ? -3.489 14.747 2.368 1.00 98.44 189 GLU A CA 1
ATOM 1486 C C . GLU A 1 189 ? -4.803 14.132 2.881 1.00 98.44 189 GLU A C 1
ATOM 1488 O O . GLU A 1 189 ? -5.577 14.795 3.586 1.00 98.44 189 GLU A O 1
ATOM 1493 N N . PHE A 1 190 ? -5.029 12.843 2.608 1.00 98.69 190 PHE A N 1
ATOM 1494 C CA . PHE A 1 190 ? -6.141 12.084 3.178 1.00 98.69 190 PHE A CA 1
ATOM 1495 C C . PHE A 1 190 ? -6.086 12.063 4.711 1.00 98.69 190 PHE A C 1
ATOM 1497 O O . PHE A 1 190 ? -7.084 12.378 5.357 1.00 98.69 190 PHE A O 1
ATOM 1504 N N . GLN A 1 191 ? -4.929 11.759 5.305 1.00 98.44 191 GLN A N 1
ATOM 1505 C CA . GLN A 1 191 ? -4.748 11.738 6.760 1.00 98.44 191 GLN A CA 1
ATOM 1506 C C . GLN A 1 191 ? -5.057 13.104 7.383 1.00 98.44 191 GLN A C 1
ATOM 1508 O O . GLN A 1 191 ? -5.787 13.180 8.369 1.00 98.44 191 GLN A O 1
ATOM 1513 N N . SER A 1 192 ? -4.583 14.194 6.775 1.00 98.31 192 SER A N 1
ATOM 1514 C CA . SER A 1 192 ? -4.892 15.561 7.215 1.00 98.31 192 SER A CA 1
ATOM 1515 C C . SER A 1 192 ? -6.400 15.867 7.173 1.00 98.31 192 SER A C 1
ATOM 1517 O O . SER A 1 192 ? -6.954 16.476 8.100 1.00 98.31 192 SER A O 1
ATOM 1519 N N . SER A 1 193 ? -7.085 15.406 6.123 1.00 98.44 193 SER A N 1
ATOM 1520 C CA . SER A 1 193 ? -8.542 15.538 5.975 1.00 98.44 193 SER A CA 1
ATOM 1521 C C . SER A 1 193 ? -9.293 14.718 7.027 1.00 98.44 193 SER A C 1
ATOM 1523 O O . SER A 1 193 ? -10.215 15.223 7.668 1.00 98.44 193 SER A O 1
ATOM 1525 N N . LEU A 1 194 ? -8.843 13.487 7.283 1.00 98.56 194 LEU A N 1
ATOM 1526 C CA . LEU A 1 194 ? -9.399 12.595 8.297 1.00 98.56 194 LEU A CA 1
ATOM 1527 C C . LEU A 1 194 ? -9.270 13.176 9.713 1.00 98.56 194 LEU A C 1
ATOM 1529 O O . LEU A 1 194 ? -10.221 13.132 10.489 1.00 98.56 194 LEU A O 1
ATOM 1533 N N . GLU A 1 195 ? -8.125 13.776 10.046 1.00 98.56 195 GLU A N 1
ATOM 1534 C CA . GLU A 1 195 ? -7.915 14.471 11.324 1.00 98.56 195 GLU A CA 1
ATOM 1535 C C . GLU A 1 195 ? -8.849 15.670 11.506 1.00 98.56 195 GLU A C 1
ATOM 1537 O O . GLU A 1 195 ? -9.292 15.950 12.621 1.00 98.56 195 GLU A O 1
ATOM 1542 N N . THR A 1 196 ? -9.129 16.388 10.416 1.00 98.56 196 THR A N 1
ATOM 1543 C CA . THR A 1 196 ? -10.051 17.529 10.413 1.00 98.56 196 THR A CA 1
ATOM 1544 C C . THR A 1 196 ? -11.478 17.060 10.677 1.00 98.56 196 THR A C 1
ATOM 1546 O O . THR A 1 196 ? -12.125 17.561 11.597 1.00 98.56 196 THR A O 1
ATOM 1549 N N . ALA A 1 197 ? -11.935 16.048 9.936 1.00 98.56 197 ALA A N 1
ATOM 1550 C CA . ALA A 1 197 ? -13.249 15.445 10.125 1.00 98.56 197 ALA A CA 1
ATOM 1551 C C . ALA A 1 197 ? -13.412 14.863 11.538 1.00 98.56 197 ALA A C 1
ATOM 1553 O O . ALA A 1 197 ? -14.420 15.116 12.188 1.00 98.56 197 ALA A O 1
ATOM 1554 N N . PHE A 1 198 ? -12.395 14.169 12.064 1.00 98.56 198 PHE A N 1
ATOM 1555 C CA . PHE A 1 198 ? -12.393 13.661 13.440 1.00 98.56 198 PHE A CA 1
ATOM 1556 C C . PHE A 1 198 ? -12.530 14.775 14.480 1.00 98.56 198 PHE A C 1
ATOM 1558 O O . PHE A 1 198 ? -13.285 14.638 15.445 1.00 98.56 198 PHE A O 1
ATOM 1565 N N . ALA A 1 199 ? -11.781 15.869 14.313 1.00 98.56 199 ALA A N 1
ATOM 1566 C CA . ALA A 1 199 ? -11.815 16.985 15.245 1.00 98.56 199 ALA A CA 1
ATOM 1567 C C . ALA A 1 199 ? -13.215 17.606 15.303 1.00 98.56 199 ALA A C 1
ATOM 1569 O O . ALA A 1 199 ? -13.748 17.790 16.397 1.00 98.56 199 ALA A O 1
ATOM 1570 N N . ASN A 1 200 ? -13.833 17.826 14.140 1.00 98.38 200 ASN A N 1
ATOM 1571 C CA . ASN A 1 200 ? -15.173 18.397 14.034 1.00 98.38 200 ASN A CA 1
ATOM 1572 C C . ASN A 1 200 ? -16.265 17.427 14.504 1.00 98.38 200 ASN A C 1
ATOM 1574 O O . ASN A 1 200 ? -17.132 17.842 15.270 1.00 98.38 200 ASN A O 1
ATOM 1578 N N . TYR A 1 201 ? -16.159 16.135 14.178 1.00 98.25 201 TYR A N 1
ATOM 1579 C CA . TYR A 1 201 ? -17.045 15.086 14.697 1.00 98.25 201 TYR A CA 1
ATOM 1580 C C . TYR A 1 201 ? -17.069 15.051 16.236 1.00 98.25 201 TYR A C 1
ATOM 1582 O O . TYR A 1 201 ? -18.117 14.849 16.843 1.00 98.25 201 TYR A O 1
ATOM 1590 N N . ASN A 1 202 ? -15.923 15.299 16.882 1.00 97.56 202 ASN A N 1
ATOM 1591 C CA . ASN A 1 202 ? -15.802 15.323 18.345 1.00 97.56 202 ASN A CA 1
ATOM 1592 C C . ASN A 1 202 ? -15.950 16.719 18.971 1.00 97.56 202 ASN A C 1
ATOM 1594 O O . ASN A 1 202 ? -15.785 16.852 20.184 1.00 97.56 202 ASN A O 1
ATOM 1598 N N . CYS A 1 203 ? -16.214 17.766 18.184 1.00 97.38 203 CYS A N 1
ATOM 1599 C CA . CYS A 1 203 ? -16.228 19.157 18.653 1.00 97.38 203 CYS A CA 1
ATOM 1600 C C . CYS A 1 203 ? -14.929 19.569 19.384 1.00 97.38 203 CYS A C 1
ATOM 1602 O O . CYS A 1 203 ? -14.957 20.235 20.421 1.00 97.38 203 CYS A O 1
ATOM 1604 N N . THR A 1 204 ? -13.776 19.159 18.855 1.00 97.25 204 THR A N 1
ATOM 1605 C CA . THR A 1 204 ? -12.440 19.446 19.403 1.00 97.25 204 THR A CA 1
ATOM 1606 C C . THR A 1 204 ? -11.572 20.218 18.410 1.00 97.25 204 THR A C 1
ATOM 1608 O O . THR A 1 204 ? -11.876 20.304 17.224 1.00 97.25 204 THR A O 1
ATOM 1611 N N . ASN A 1 205 ? -10.452 20.770 18.883 1.00 96.44 205 ASN A N 1
ATOM 1612 C CA . ASN A 1 205 ? -9.463 21.377 17.996 1.00 96.44 205 ASN A CA 1
ATOM 1613 C C . ASN A 1 205 ? -8.687 20.304 17.225 1.00 96.44 205 ASN A C 1
ATOM 1615 O O . ASN A 1 205 ? -8.269 19.287 17.792 1.00 96.44 205 ASN A O 1
ATOM 1619 N N . ARG A 1 206 ? -8.414 20.580 15.945 1.00 96.12 206 ARG A N 1
ATOM 1620 C CA . ARG A 1 206 ? -7.565 19.719 15.122 1.00 96.12 206 ARG A CA 1
ATOM 1621 C C . ARG A 1 206 ? -6.182 19.571 15.758 1.00 96.12 206 ARG A C 1
ATOM 1623 O O . ARG A 1 206 ? -5.530 20.550 16.111 1.00 96.12 206 ARG A O 1
ATOM 1630 N N . SER A 1 207 ? -5.733 18.327 15.861 1.00 96.00 207 SER A N 1
ATOM 1631 C CA . SER A 1 207 ? -4.381 17.953 16.274 1.00 96.00 207 SER A CA 1
ATOM 1632 C C . SER A 1 207 ? -3.892 16.807 15.403 1.00 96.00 207 SER A C 1
ATOM 1634 O O . SER A 1 207 ? -4.679 15.917 15.075 1.00 96.00 207 SER A O 1
ATOM 1636 N N . SER A 1 208 ? -2.603 16.828 15.059 1.00 96.62 208 SER A N 1
ATOM 1637 C CA . SER A 1 208 ? -1.968 15.721 14.348 1.00 96.62 208 SER A CA 1
ATOM 1638 C C . SER A 1 208 ? -2.069 14.439 15.165 1.00 96.62 208 SER A C 1
ATOM 1640 O O . SER A 1 208 ? -1.868 14.446 16.386 1.00 96.62 208 SER A O 1
ATOM 1642 N N . LYS A 1 209 ? -2.404 13.344 14.491 1.00 97.31 209 LYS A N 1
ATOM 1643 C CA . LYS A 1 209 ? -2.549 12.024 15.098 1.00 97.31 209 LYS A CA 1
ATOM 1644 C C . LYS A 1 209 ? -1.338 11.154 14.776 1.00 97.31 209 LYS A C 1
ATOM 1646 O O . LYS A 1 209 ? -0.511 11.494 13.936 1.00 97.31 209 LYS A O 1
ATOM 1651 N N . LYS A 1 210 ? -1.205 10.063 15.524 1.00 95.38 210 LYS A N 1
ATOM 1652 C CA . LYS A 1 210 ? -0.160 9.058 15.312 1.00 95.38 210 LYS A CA 1
ATOM 1653 C C . LYS A 1 210 ? -0.657 7.946 14.383 1.00 95.38 210 LYS A C 1
ATOM 1655 O O . LYS A 1 210 ? -1.851 7.855 14.099 1.00 95.38 210 LYS A O 1
ATOM 1660 N N . GLU A 1 211 ? 0.252 7.062 13.986 1.00 92.75 211 GLU A N 1
ATOM 1661 C CA . GLU A 1 211 ? -0.020 5.930 13.091 1.00 92.75 211 GLU A CA 1
ATOM 1662 C C . GLU A 1 211 ? -1.100 4.967 13.626 1.00 92.75 211 GLU A C 1
ATOM 1664 O O . GLU A 1 211 ? -1.826 4.358 12.843 1.00 92.75 211 GLU A O 1
ATOM 1669 N N . GLU A 1 212 ? -1.262 4.839 14.951 1.00 94.62 212 GLU A N 1
ATOM 1670 C CA . GLU A 1 212 ? -2.382 4.135 15.612 1.00 94.62 212 GLU A CA 1
ATOM 1671 C C . GLU A 1 212 ? -3.751 4.618 15.131 1.00 94.62 212 GLU A C 1
ATOM 1673 O O . GLU A 1 212 ? -4.652 3.816 14.917 1.00 94.62 212 GLU A O 1
ATOM 1678 N N . PHE A 1 213 ? -3.899 5.922 14.921 1.00 98.00 213 PHE A N 1
ATOM 1679 C CA . PHE A 1 213 ? -5.138 6.507 14.428 1.00 98.00 213 PHE A CA 1
ATOM 1680 C C . PHE A 1 213 ? -5.241 6.377 12.907 1.00 98.00 213 PHE A C 1
ATOM 1682 O O . PHE A 1 213 ? -6.274 5.965 12.384 1.00 98.00 213 PHE A O 1
ATOM 1689 N N . HIS A 1 214 ? -4.171 6.714 12.177 1.00 98.00 214 HIS A N 1
ATOM 1690 C CA . HIS A 1 214 ? -4.219 6.753 10.713 1.00 98.00 214 HIS A CA 1
ATOM 1691 C C . HIS A 1 214 ? -4.442 5.377 10.080 1.00 98.00 214 HIS A C 1
ATOM 1693 O O . HIS A 1 214 ? -5.092 5.308 9.038 1.00 98.00 214 HIS A O 1
ATOM 1699 N N . ARG A 1 215 ? -3.987 4.285 10.714 1.00 97.06 215 ARG A N 1
ATOM 1700 C CA . ARG A 1 215 ? -4.214 2.917 10.208 1.00 97.06 215 ARG A CA 1
ATOM 1701 C C . ARG A 1 215 ? -5.686 2.501 10.169 1.00 97.06 215 ARG A C 1
ATOM 1703 O O . ARG A 1 215 ? -6.038 1.571 9.450 1.00 97.06 215 ARG A O 1
ATOM 1710 N N . LEU A 1 216 ? -6.538 3.179 10.938 1.00 98.44 216 LEU A N 1
ATOM 1711 C CA . LEU A 1 216 ? -7.983 2.942 10.976 1.00 98.44 216 LEU A CA 1
ATOM 1712 C C . LEU A 1 216 ? -8.722 3.724 9.884 1.00 98.44 216 LEU A C 1
ATOM 1714 O O . LEU A 1 216 ? -9.901 3.471 9.646 1.00 98.44 216 LEU A O 1
ATOM 1718 N N . GLY A 1 217 ? -8.034 4.645 9.204 1.00 98.50 217 GLY A N 1
ATOM 1719 C CA . GLY A 1 217 ? -8.570 5.404 8.085 1.00 98.50 217 GLY A CA 1
ATOM 1720 C C . GLY A 1 217 ? -8.776 4.538 6.843 1.00 98.50 217 GLY A C 1
ATOM 1721 O O . GLY A 1 217 ? -7.902 3.756 6.461 1.00 98.50 217 GLY A O 1
ATOM 1722 N N . VAL A 1 218 ? -9.927 4.700 6.196 1.00 98.69 218 VAL A N 1
ATOM 1723 C CA . VAL A 1 218 ? -10.276 4.058 4.923 1.00 98.69 218 VAL A CA 1
ATOM 1724 C C . VAL A 1 218 ? -9.824 4.958 3.783 1.00 98.69 218 VAL A C 1
ATOM 1726 O O . VAL A 1 218 ? -10.520 5.894 3.391 1.00 98.69 218 VAL A O 1
ATOM 1729 N N . PHE A 1 219 ? -8.641 4.681 3.249 1.00 98.69 219 PHE A N 1
ATOM 1730 C CA . PHE A 1 219 ? -8.113 5.389 2.094 1.00 98.69 219 PHE A CA 1
ATOM 1731 C C . PHE A 1 219 ? -8.614 4.722 0.809 1.00 98.69 219 PHE A C 1
ATOM 1733 O O . PHE A 1 219 ? -8.456 3.519 0.632 1.00 98.69 219 PHE A O 1
ATOM 1740 N N . HIS A 1 220 ? -9.229 5.486 -0.091 1.00 98.38 220 HIS A N 1
ATOM 1741 C CA . HIS A 1 220 ? -9.812 4.974 -1.339 1.00 98.38 220 HIS A CA 1
ATOM 1742 C C . HIS A 1 220 ? -9.215 5.737 -2.533 1.00 98.38 220 HIS A C 1
ATOM 1744 O O . HIS A 1 220 ? -9.842 6.670 -3.046 1.00 98.38 220 HIS A O 1
ATOM 1750 N N . PRO A 1 221 ? -7.969 5.427 -2.934 1.00 98.25 221 PRO A N 1
ATOM 1751 C CA . PRO A 1 221 ? -7.330 6.050 -4.087 1.00 98.25 221 PRO A CA 1
ATOM 1752 C C . PRO A 1 221 ? -7.873 5.500 -5.404 1.00 98.25 221 PRO A C 1
ATOM 1754 O O . PRO A 1 221 ? -8.006 4.294 -5.552 1.00 98.25 221 PRO A O 1
ATOM 1757 N N . THR A 1 222 ? -8.056 6.372 -6.393 1.00 98.12 222 THR A N 1
ATOM 1758 C CA . THR A 1 222 ? -8.282 6.005 -7.797 1.00 98.12 222 THR A CA 1
ATOM 1759 C C . THR A 1 222 ? -6.992 6.199 -8.587 1.00 98.12 222 THR A C 1
ATOM 1761 O O . THR A 1 222 ? -6.405 7.289 -8.580 1.00 98.12 222 THR A O 1
ATOM 1764 N N . PHE A 1 223 ? -6.541 5.147 -9.270 1.00 96.81 223 PHE A N 1
ATOM 1765 C CA . PHE A 1 223 ? -5.337 5.186 -10.097 1.00 96.81 223 PHE A CA 1
ATOM 1766 C C . PHE A 1 223 ? -5.646 5.628 -11.533 1.00 96.81 223 PHE A C 1
ATOM 1768 O O . PHE A 1 223 ? -6.600 5.146 -12.137 1.00 96.81 223 PHE A O 1
ATOM 1775 N N . ALA A 1 224 ? -4.790 6.482 -12.101 1.00 95.38 224 ALA A N 1
ATOM 1776 C CA . ALA A 1 224 ? -4.855 6.894 -13.503 1.00 95.38 224 ALA A CA 1
ATOM 1777 C C . ALA A 1 224 ? -3.486 6.792 -14.203 1.00 95.38 224 ALA A C 1
ATOM 1779 O O . ALA A 1 224 ? -2.439 6.909 -13.546 1.00 95.38 224 ALA A O 1
ATOM 1780 N N . PRO A 1 225 ? -3.466 6.598 -15.536 1.00 93.62 225 PRO A N 1
ATOM 1781 C CA . PRO A 1 225 ? -2.241 6.631 -16.320 1.00 93.62 225 PRO A CA 1
ATOM 1782 C C .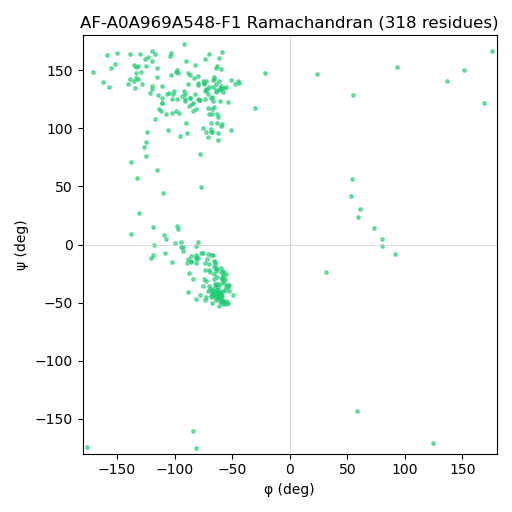 PRO A 1 225 ? -1.606 8.018 -16.283 1.00 93.62 225 PRO A C 1
ATOM 1784 O O . PRO A 1 225 ? -2.253 9.031 -16.544 1.00 93.62 225 PRO A O 1
ATOM 1787 N N . SER A 1 226 ? -0.304 8.070 -16.040 1.00 90.12 226 SER A N 1
ATOM 1788 C CA . SER A 1 226 ? 0.471 9.300 -16.100 1.00 90.12 226 SER A CA 1
ATOM 1789 C C . SER A 1 226 ? 1.758 9.106 -16.880 1.00 90.12 226 SER A C 1
ATOM 1791 O O . SER A 1 226 ? 2.417 8.071 -16.815 1.00 90.12 226 SER A O 1
ATOM 1793 N N . HIS A 1 227 ? 2.123 10.146 -17.621 1.00 84.75 227 HIS A N 1
ATOM 1794 C CA . HIS A 1 227 ? 3.354 10.225 -18.401 1.00 84.75 227 HIS A CA 1
ATOM 1795 C C . HIS A 1 227 ? 4.318 11.249 -17.768 1.00 84.75 227 HIS A C 1
ATOM 1797 O O . HIS A 1 227 ? 4.864 12.141 -18.432 1.00 84.75 227 HIS A O 1
ATOM 1803 N N . GLU A 1 228 ? 4.440 11.172 -16.439 1.00 72.38 228 GLU A N 1
ATOM 1804 C CA . GLU A 1 228 ? 5.315 11.986 -15.590 1.00 72.38 228 GLU A CA 1
ATOM 1805 C C . GLU A 1 228 ? 6.712 11.349 -15.394 1.00 72.38 228 GLU A C 1
ATOM 1807 O O . GLU A 1 228 ? 6.854 10.133 -15.516 1.00 72.38 228 GLU A O 1
ATOM 1812 N N . PRO A 1 229 ? 7.747 12.145 -15.048 1.00 63.75 229 PRO A N 1
ATOM 1813 C CA . PRO A 1 229 ? 7.715 13.595 -14.861 1.00 63.75 229 PRO A CA 1
ATOM 1814 C C . PRO A 1 229 ? 7.763 14.352 -16.198 1.00 63.75 229 PRO A C 1
ATOM 1816 O O . PRO A 1 229 ? 8.511 14.023 -17.119 1.00 63.75 229 PRO A O 1
ATOM 1819 N N . LYS A 1 230 ? 6.965 15.423 -16.304 1.00 65.31 230 LYS A N 1
ATOM 1820 C CA . LYS A 1 230 ? 6.869 16.248 -17.526 1.00 65.31 230 LYS A CA 1
ATOM 1821 C C . LYS A 1 230 ? 8.171 16.989 -17.864 1.00 65.31 230 LYS A C 1
ATOM 1823 O O . LYS A 1 230 ? 8.314 17.455 -18.993 1.00 65.31 230 LYS A O 1
ATOM 1828 N N . THR A 1 231 ? 9.095 17.068 -16.907 1.00 59.44 231 THR A N 1
ATOM 1829 C CA . THR A 1 231 ? 10.401 17.732 -16.992 1.00 59.44 231 THR A CA 1
ATOM 1830 C C . THR A 1 231 ? 11.486 16.896 -17.669 1.00 59.44 231 THR A C 1
ATOM 1832 O O . THR A 1 231 ? 12.542 17.444 -17.958 1.00 59.44 231 THR A O 1
ATOM 1835 N N . GLU A 1 232 ? 11.254 15.610 -17.958 1.00 60.12 232 GLU A N 1
ATOM 1836 C CA . GLU A 1 232 ? 12.237 14.778 -18.665 1.00 60.12 232 GLU A CA 1
ATOM 1837 C C . GLU A 1 232 ? 12.412 15.248 -20.119 1.00 60.12 232 GLU A C 1
ATOM 1839 O O . GLU A 1 232 ? 11.474 15.094 -20.908 1.00 60.12 232 GLU A O 1
ATOM 1844 N N . PRO A 1 233 ? 13.567 15.809 -20.527 1.00 54.31 233 PRO A N 1
ATOM 1845 C CA . PRO A 1 233 ? 13.724 16.411 -21.853 1.00 54.31 233 PRO A CA 1
ATOM 1846 C C . PRO A 1 233 ? 13.572 15.398 -22.995 1.00 54.31 233 PRO A C 1
ATOM 1848 O O . PRO A 1 233 ? 13.243 15.782 -24.116 1.00 54.31 233 PRO A O 1
ATOM 1851 N N . ASN A 1 234 ? 13.753 14.100 -22.724 1.00 57.50 234 ASN A N 1
ATOM 1852 C CA . ASN A 1 234 ? 13.570 13.047 -23.716 1.00 57.50 234 ASN A CA 1
ATOM 1853 C C . ASN A 1 234 ? 12.274 12.256 -23.483 1.00 57.50 234 ASN A C 1
ATOM 1855 O O . ASN A 1 234 ? 12.232 11.304 -22.703 1.00 57.50 234 ASN A O 1
ATOM 1859 N N . ALA A 1 235 ? 11.224 12.611 -24.227 1.00 57.97 235 ALA A N 1
ATOM 1860 C CA . ALA A 1 235 ? 9.919 11.953 -24.159 1.00 57.97 235 ALA A CA 1
ATOM 1861 C C . ALA A 1 235 ? 9.965 10.438 -24.450 1.00 57.97 235 ALA A C 1
ATOM 1863 O O . 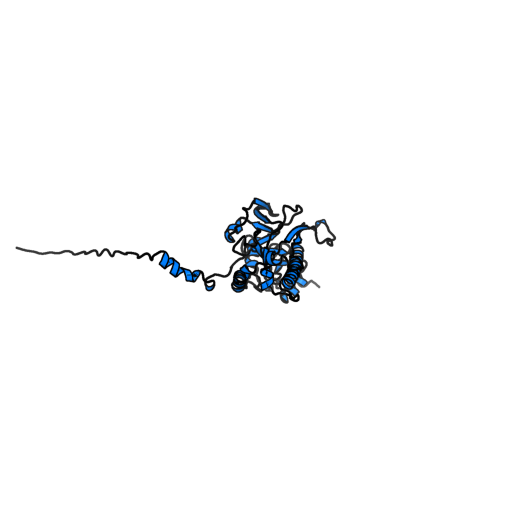ALA A 1 235 ? 9.108 9.717 -23.954 1.00 57.97 235 ALA A O 1
ATOM 1864 N N . LYS A 1 236 ? 10.970 9.937 -25.191 1.00 56.91 236 LYS A N 1
ATOM 1865 C CA . LYS A 1 236 ? 11.117 8.501 -25.506 1.00 56.91 236 LYS A CA 1
ATOM 1866 C C . LYS A 1 236 ? 11.592 7.643 -24.328 1.00 56.91 236 LYS A C 1
ATOM 1868 O O . LYS A 1 236 ? 11.487 6.427 -24.404 1.00 56.91 236 LYS A O 1
ATOM 1873 N N . LYS A 1 237 ? 12.128 8.251 -23.264 1.00 57.78 237 LYS A N 1
ATOM 1874 C CA . LYS A 1 237 ? 12.534 7.542 -22.035 1.00 57.78 237 LYS A CA 1
ATOM 1875 C C . LYS A 1 237 ? 11.431 7.504 -20.974 1.00 57.78 237 LYS A C 1
ATOM 1877 O O . LYS A 1 237 ? 11.628 6.930 -19.907 1.00 57.78 237 LYS A O 1
ATOM 1882 N N . ARG A 1 238 ? 10.282 8.128 -21.242 1.00 69.75 238 ARG A N 1
ATOM 1883 C CA . ARG A 1 238 ? 9.149 8.134 -20.321 1.00 69.75 238 ARG A CA 1
ATOM 1884 C C . ARG A 1 238 ? 8.367 6.838 -20.502 1.00 69.75 238 ARG A C 1
ATOM 1886 O O . ARG A 1 238 ? 8.044 6.451 -21.619 1.00 69.75 238 ARG A O 1
ATOM 1893 N N . SER A 1 239 ? 8.101 6.166 -19.393 1.00 76.81 239 SER A N 1
ATOM 1894 C CA . SER A 1 239 ? 7.170 5.043 -19.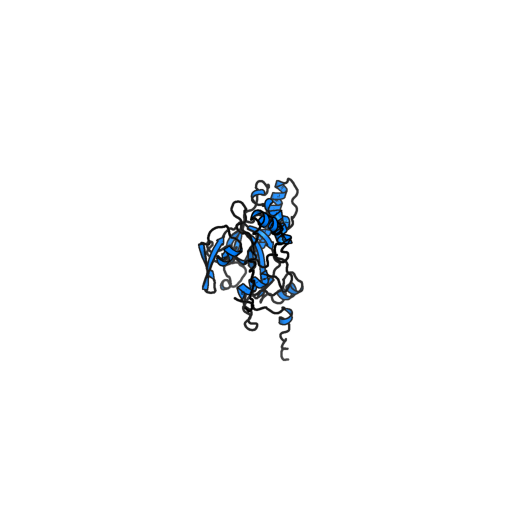343 1.00 76.81 239 SER A CA 1
ATOM 1895 C C . SER A 1 239 ? 5.876 5.529 -18.714 1.00 76.81 239 SER A C 1
ATOM 1897 O O . SER A 1 239 ? 5.905 6.389 -17.832 1.00 76.81 239 SER A O 1
ATOM 1899 N N . TRP A 1 240 ? 4.747 4.984 -19.157 1.00 88.19 240 TRP A N 1
ATOM 1900 C CA . TRP A 1 240 ? 3.490 5.183 -18.449 1.00 88.19 240 TRP A CA 1
ATOM 1901 C C . TRP A 1 240 ? 3.617 4.633 -17.033 1.00 88.19 240 TRP A C 1
ATOM 1903 O O . TRP A 1 240 ? 4.148 3.541 -16.834 1.00 88.19 240 TRP A O 1
ATOM 1913 N N . VAL A 1 241 ? 3.143 5.402 -16.062 1.00 90.88 241 VAL A N 1
ATOM 1914 C CA . VAL A 1 241 ? 3.095 5.022 -14.653 1.00 90.88 241 VAL A CA 1
ATOM 1915 C C . VAL A 1 241 ? 1.689 5.246 -14.128 1.00 90.88 241 VAL A C 1
ATOM 1917 O O . VAL A 1 241 ? 1.064 6.258 -14.432 1.00 90.88 241 VAL A O 1
ATOM 1920 N N . ALA A 1 242 ? 1.188 4.311 -13.337 1.00 94.00 242 ALA A N 1
ATOM 1921 C CA . ALA A 1 242 ? -0.052 4.500 -12.610 1.00 94.00 242 ALA A CA 1
ATOM 1922 C C . ALA A 1 242 ? 0.225 5.343 -11.362 1.00 94.00 242 ALA A C 1
ATOM 1924 O O . ALA A 1 242 ? 1.103 5.025 -10.555 1.00 94.00 242 ALA A O 1
ATOM 1925 N N . ILE A 1 243 ? -0.513 6.438 -11.215 1.00 95.12 243 ILE A N 1
ATOM 1926 C CA . ILE A 1 243 ? -0.438 7.326 -10.052 1.00 95.12 243 ILE A CA 1
ATOM 1927 C C . ILE A 1 243 ? -1.826 7.494 -9.452 1.00 95.12 243 ILE A C 1
ATOM 1929 O O . ILE A 1 243 ? -2.821 7.288 -10.140 1.00 95.12 243 ILE A O 1
ATOM 1933 N N . VAL A 1 244 ? -1.892 7.899 -8.186 1.00 96.62 244 VAL A N 1
ATOM 1934 C CA . VAL A 1 244 ? -3.158 8.341 -7.595 1.00 96.62 244 VAL A CA 1
ATOM 1935 C C . VAL A 1 244 ? -3.567 9.651 -8.264 1.00 96.62 244 VAL A C 1
ATOM 1937 O O . VAL A 1 244 ? -2.838 10.640 -8.179 1.00 96.62 244 VAL A O 1
ATOM 1940 N N . GLU A 1 245 ? -4.701 9.636 -8.958 1.00 95.88 245 GLU A N 1
ATOM 1941 C CA . GLU A 1 245 ? -5.297 10.825 -9.577 1.00 95.88 245 GLU A CA 1
ATOM 1942 C C . GLU A 1 245 ? -6.229 11.540 -8.605 1.00 95.88 245 GLU A C 1
ATOM 1944 O O . GLU A 1 245 ? -6.234 12.765 -8.522 1.00 95.88 245 GLU A O 1
ATOM 1949 N N . SER A 1 246 ? -7.006 10.760 -7.860 1.00 97.56 246 SER A N 1
ATOM 1950 C CA . SER A 1 246 ? -7.961 11.252 -6.878 1.00 97.56 246 SER A CA 1
ATOM 1951 C C . SER A 1 246 ? -8.131 10.239 -5.754 1.00 97.56 246 SER A C 1
ATOM 1953 O O . SER A 1 246 ? -7.720 9.084 -5.865 1.00 97.56 246 SER A O 1
ATOM 1955 N N . PHE A 1 247 ? -8.723 10.674 -4.652 1.00 98.31 247 PHE A N 1
ATOM 1956 C CA . PHE A 1 247 ? -9.122 9.823 -3.541 1.00 98.31 247 PHE A CA 1
ATOM 1957 C C . PHE A 1 247 ? -10.321 10.460 -2.844 1.00 98.31 247 PHE A C 1
ATOM 1959 O O . PHE A 1 247 ? -10.520 11.673 -2.920 1.00 98.31 247 PHE A O 1
ATOM 1966 N N . THR A 1 248 ? -11.130 9.651 -2.171 1.00 97.69 248 THR A N 1
ATOM 1967 C CA . THR A 1 248 ? -12.259 10.165 -1.387 1.00 97.69 248 THR A CA 1
ATOM 1968 C C . THR A 1 248 ? -11.801 10.617 -0.004 1.00 97.69 248 THR A C 1
ATOM 1970 O O . THR A 1 248 ? -10.968 9.954 0.619 1.00 97.69 248 THR A O 1
ATOM 1973 N N . THR A 1 249 ? -12.390 11.694 0.505 1.00 97.81 249 THR A N 1
ATOM 1974 C CA . THR A 1 249 ? -12.169 12.211 1.860 1.00 97.81 249 THR A CA 1
ATOM 1975 C C . THR A 1 249 ? -13.498 12.339 2.603 1.00 97.81 249 THR A C 1
ATOM 1977 O O . THR A 1 249 ? -14.529 12.521 1.953 1.00 97.81 249 THR A O 1
ATOM 1980 N N . PRO A 1 250 ? -13.491 12.267 3.947 1.00 97.94 250 PRO A N 1
ATOM 1981 C CA . PRO A 1 250 ? -14.664 12.632 4.730 1.00 97.94 250 PRO A CA 1
ATOM 1982 C C . PRO A 1 250 ? -14.998 14.116 4.548 1.00 97.94 250 PRO A C 1
ATOM 1984 O O . PRO A 1 250 ? -14.116 14.949 4.299 1.00 97.94 250 PRO A O 1
ATOM 1987 N N . ASN A 1 251 ? -16.269 14.457 4.738 1.00 98.06 251 ASN A N 1
ATOM 1988 C CA . ASN A 1 251 ? -16.739 15.828 4.797 1.00 98.06 251 ASN A CA 1
ATOM 1989 C C . ASN A 1 251 ? -15.968 16.602 5.877 1.00 98.06 251 ASN A C 1
ATOM 1991 O O . ASN A 1 251 ? -15.810 16.115 7.004 1.00 98.06 251 ASN A O 1
ATOM 1995 N N . PRO A 1 252 ? -15.531 17.842 5.588 1.00 96.94 252 PRO A N 1
ATOM 1996 C CA . PRO A 1 252 ? -14.795 18.639 6.559 1.00 96.94 252 PRO A CA 1
ATOM 1997 C C . PRO A 1 252 ? -15.559 18.878 7.861 1.00 96.94 252 PRO A C 1
ATOM 1999 O O . PRO A 1 252 ? -14.919 19.053 8.886 1.00 96.94 252 PRO A O 1
ATOM 2002 N N . ASP A 1 253 ? -16.894 18.874 7.851 1.00 97.31 253 ASP A N 1
ATOM 2003 C CA . ASP A 1 253 ? -17.725 19.043 9.051 1.00 97.31 253 ASP A CA 1
ATOM 2004 C C . ASP A 1 253 ? -17.784 17.798 9.959 1.00 97.31 253 ASP A C 1
ATOM 2006 O O . ASP A 1 253 ? -18.310 17.876 11.068 1.00 97.31 253 ASP A O 1
ATOM 2010 N N . GLY A 1 254 ? -17.219 16.668 9.520 1.00 97.00 254 GLY A N 1
ATOM 2011 C CA . GLY A 1 254 ? -17.200 15.406 10.256 1.00 97.00 254 GLY A CA 1
ATOM 2012 C C . GLY A 1 254 ? -18.494 14.592 10.173 1.00 97.00 254 GLY A C 1
ATOM 2013 O O . GLY A 1 254 ? -18.577 13.550 10.820 1.00 97.00 254 GLY A O 1
ATOM 2014 N N . SER A 1 255 ? -19.488 15.021 9.388 1.00 98.00 255 SER A N 1
ATOM 2015 C CA . SER A 1 255 ? -20.815 14.382 9.305 1.00 98.00 255 SER A CA 1
ATOM 2016 C C . SER A 1 255 ? -20.788 12.912 8.874 1.00 98.00 255 SER A C 1
ATOM 2018 O O . SER A 1 255 ? -21.652 12.137 9.279 1.00 98.00 255 SER A O 1
ATOM 2020 N N . ASP A 1 256 ? -19.789 12.517 8.091 1.00 97.88 256 ASP A N 1
ATOM 2021 C CA . ASP A 1 256 ? -19.599 11.169 7.556 1.00 97.88 256 ASP A CA 1
ATOM 2022 C C . ASP A 1 256 ? -18.289 10.517 8.031 1.00 97.88 256 ASP A C 1
ATOM 2024 O O . ASP A 1 256 ? -17.872 9.504 7.472 1.00 97.88 256 ASP A O 1
ATOM 2028 N N . PHE A 1 257 ? -17.648 11.060 9.075 1.00 98.19 257 PHE A N 1
ATOM 2029 C CA . PHE A 1 257 ? -16.346 10.599 9.574 1.00 98.19 257 PHE A CA 1
ATOM 2030 C C . PHE A 1 257 ? -16.289 9.074 9.785 1.00 98.19 257 PHE A C 1
ATOM 2032 O O . PHE A 1 257 ? -15.327 8.428 9.370 1.00 98.19 257 PHE A O 1
ATOM 2039 N N . LEU A 1 258 ? -17.341 8.486 10.364 1.00 97.50 258 LEU A N 1
ATOM 2040 C CA . LEU A 1 258 ? -17.413 7.046 10.642 1.00 97.50 258 LEU A CA 1
ATOM 2041 C C . LEU A 1 258 ? -17.453 6.168 9.378 1.00 97.50 258 LEU A C 1
ATOM 2043 O O . LEU A 1 258 ? -17.098 4.997 9.439 1.00 97.50 258 LEU A O 1
ATOM 2047 N N . ASN A 1 259 ? -17.811 6.711 8.211 1.00 97.12 259 ASN A N 1
ATOM 2048 C CA . ASN A 1 259 ? -17.720 5.963 6.950 1.00 97.12 259 ASN A CA 1
ATOM 2049 C C . ASN A 1 259 ? -16.258 5.740 6.522 1.00 97.12 259 ASN A C 1
ATOM 2051 O O . ASN A 1 259 ? -15.963 4.808 5.768 1.00 97.12 259 ASN A O 1
ATOM 2055 N N . PHE A 1 260 ? -15.353 6.585 7.024 1.00 98.31 260 PHE A N 1
ATOM 2056 C CA . PHE A 1 260 ? -13.928 6.613 6.707 1.00 98.31 260 PHE A CA 1
ATOM 2057 C C . PHE A 1 260 ? -13.040 6.097 7.840 1.00 98.31 260 PHE A C 1
ATOM 2059 O O . PHE A 1 260 ? -11.815 6.164 7.722 1.00 98.31 260 PHE A O 1
ATOM 2066 N N . PHE A 1 261 ? -13.620 5.599 8.930 1.00 98.31 261 PHE A N 1
ATOM 2067 C CA . PHE A 1 261 ? -12.882 5.191 10.118 1.00 98.31 261 PHE A CA 1
ATOM 2068 C C . PHE A 1 261 ? -13.369 3.828 10.615 1.00 98.31 261 PHE A C 1
ATOM 2070 O O . PHE A 1 261 ? -14.565 3.570 10.647 1.00 98.31 261 PHE A O 1
ATOM 2077 N N . CYS A 1 262 ? -12.440 2.931 10.945 1.00 97.75 262 CYS A N 1
ATOM 2078 C CA . CYS A 1 262 ? -12.735 1.558 11.365 1.00 97.75 262 CYS A CA 1
ATOM 2079 C C . CYS A 1 262 ? -12.306 1.314 12.814 1.00 97.75 262 CYS A C 1
ATOM 2081 O O . CYS A 1 262 ? -11.412 0.505 13.067 1.00 97.75 262 CYS A O 1
ATOM 2083 N N . GLU A 1 263 ? -12.913 2.006 13.779 1.00 96.44 263 GLU A N 1
ATOM 2084 C CA . GLU A 1 263 ? -12.518 1.930 15.192 1.00 96.44 263 GLU A CA 1
ATOM 2085 C C . GLU A 1 263 ? -12.583 0.508 15.763 1.00 96.44 263 GLU A C 1
ATOM 2087 O O . GLU A 1 263 ? -11.752 0.129 16.584 1.00 96.44 263 GLU A O 1
ATOM 2092 N N . TRP A 1 264 ? -13.502 -0.327 15.271 1.00 96.88 264 TRP A N 1
ATOM 2093 C CA . TRP A 1 264 ? -13.641 -1.717 15.715 1.00 96.88 264 TRP A CA 1
ATOM 2094 C C . TRP A 1 264 ? -12.437 -2.607 15.364 1.00 96.88 264 TRP A C 1
ATOM 2096 O O . TRP A 1 264 ? -12.318 -3.701 15.913 1.00 96.88 264 TRP A O 1
ATOM 2106 N N . LYS A 1 265 ? -11.538 -2.156 14.477 1.00 96.75 265 LYS A N 1
ATOM 2107 C CA . LYS A 1 265 ? -10.313 -2.879 14.094 1.00 96.75 265 LYS A CA 1
ATOM 2108 C C . LYS A 1 265 ? -9.080 -2.477 14.897 1.00 96.75 265 LYS A C 1
ATOM 2110 O O . LYS A 1 265 ? -8.008 -3.036 14.681 1.00 96.75 265 LYS A O 1
ATOM 2115 N N . GLU A 1 266 ? -9.203 -1.514 15.812 1.00 95.50 266 GLU A N 1
ATOM 2116 C CA . GLU A 1 266 ? -8.067 -0.977 16.565 1.00 95.50 266 GLU A CA 1
ATOM 2117 C C . GLU A 1 266 ? -7.267 -2.074 17.272 1.00 95.50 266 GLU A C 1
ATOM 2119 O O . GLU A 1 266 ? -6.048 -2.143 17.113 1.00 95.50 266 GLU A O 1
ATOM 2124 N N . ALA A 1 267 ? -7.946 -2.952 18.015 1.00 93.06 267 ALA A N 1
ATOM 2125 C CA . ALA A 1 267 ? -7.291 -4.026 18.755 1.00 93.06 267 ALA A CA 1
ATOM 2126 C C . ALA A 1 267 ? -6.520 -4.976 17.822 1.00 93.06 267 ALA A C 1
ATOM 2128 O O . ALA A 1 267 ? -5.337 -5.221 18.048 1.00 93.06 267 ALA A O 1
ATOM 2129 N N . GLU A 1 268 ? -7.164 -5.428 16.741 1.00 92.06 268 GLU A N 1
ATOM 2130 C CA . GLU A 1 268 ? -6.578 -6.324 15.737 1.00 92.06 268 GLU A CA 1
ATOM 2131 C C . GLU A 1 268 ? -5.337 -5.701 15.083 1.00 92.06 268 GLU A C 1
ATOM 2133 O O . GLU A 1 268 ? -4.273 -6.315 15.030 1.00 92.06 268 GLU A O 1
ATOM 2138 N N . TYR A 1 269 ? -5.434 -4.454 14.617 1.00 93.50 269 TYR A N 1
ATOM 2139 C CA . TYR A 1 269 ? -4.327 -3.792 13.924 1.00 93.50 269 TYR A CA 1
ATOM 2140 C C . TYR A 1 269 ? -3.187 -3.395 14.864 1.00 93.50 269 TYR A C 1
ATOM 2142 O O . TYR A 1 269 ? -2.026 -3.376 14.450 1.00 93.50 269 TYR A O 1
ATOM 2150 N N . ASN A 1 270 ? -3.483 -3.062 16.120 1.00 90.69 270 ASN A N 1
ATOM 2151 C CA . ASN A 1 270 ? -2.455 -2.802 17.124 1.00 90.69 270 ASN A CA 1
ATOM 2152 C C . ASN A 1 270 ? -1.695 -4.076 17.484 1.00 90.69 270 ASN A C 1
ATOM 2154 O O . ASN A 1 270 ? -0.465 -4.057 17.516 1.00 90.69 270 ASN A O 1
ATOM 2158 N N . GLU A 1 271 ? -2.406 -5.182 17.686 1.00 88.69 271 GLU A N 1
ATOM 2159 C CA . GLU A 1 271 ? -1.806 -6.488 17.938 1.00 88.69 271 GLU A CA 1
ATOM 2160 C C . GLU A 1 271 ? -0.968 -6.971 16.750 1.00 88.69 271 GLU A C 1
ATOM 2162 O O . GLU A 1 271 ? 0.168 -7.418 16.934 1.00 88.69 271 GLU A O 1
ATOM 2167 N N . LEU A 1 272 ? -1.475 -6.804 15.526 1.00 88.44 272 LEU A N 1
ATOM 2168 C CA . LEU A 1 272 ? -0.750 -7.124 14.301 1.00 88.44 272 LEU A CA 1
ATOM 2169 C C . LEU A 1 272 ? 0.591 -6.385 14.240 1.00 88.44 272 LEU A C 1
ATOM 2171 O O . LEU A 1 272 ? 1.621 -7.021 14.045 1.00 88.44 272 LEU A O 1
ATOM 2175 N N . VAL A 1 273 ? 0.612 -5.067 14.444 1.00 87.56 273 VAL A N 1
ATOM 2176 C CA . VAL A 1 273 ? 1.864 -4.292 14.398 1.00 87.56 273 VAL A CA 1
ATOM 2177 C C . VAL A 1 273 ? 2.790 -4.651 15.565 1.00 87.56 273 VAL A C 1
ATOM 2179 O O . VAL A 1 273 ? 3.992 -4.816 15.363 1.00 87.56 273 VAL A O 1
ATOM 2182 N N . ALA A 1 274 ? 2.252 -4.833 16.774 1.00 85.56 274 ALA A N 1
ATOM 2183 C CA . ALA A 1 274 ? 3.045 -5.162 17.960 1.00 85.56 274 ALA A CA 1
ATOM 2184 C C . ALA A 1 274 ? 3.731 -6.535 17.861 1.00 85.56 274 ALA A C 1
ATOM 2186 O O . ALA A 1 274 ? 4.874 -6.691 18.289 1.00 85.56 274 ALA A O 1
ATOM 2187 N N . THR A 1 275 ? 3.052 -7.523 17.276 1.00 83.50 275 THR A N 1
ATOM 2188 C CA . THR A 1 275 ? 3.595 -8.876 17.065 1.00 83.50 275 THR A CA 1
ATOM 2189 C C . THR A 1 275 ? 4.489 -8.975 15.829 1.00 83.50 275 THR A C 1
ATOM 2191 O O . THR A 1 275 ? 5.189 -9.972 15.662 1.00 83.50 275 THR A O 1
ATOM 2194 N N . ASN A 1 276 ? 4.506 -7.941 14.980 1.00 80.06 276 ASN A N 1
ATOM 2195 C CA . ASN A 1 276 ? 5.240 -7.919 13.718 1.00 80.06 276 ASN A CA 1
ATOM 2196 C C . ASN A 1 276 ? 6.050 -6.627 13.513 1.00 80.06 276 ASN A C 1
ATOM 2198 O O . ASN A 1 276 ? 5.888 -5.958 12.487 1.00 80.06 276 ASN A O 1
ATOM 2202 N N . PRO A 1 277 ? 6.962 -6.278 14.439 1.00 73.62 277 PRO A N 1
ATOM 2203 C CA . PRO A 1 277 ? 7.748 -5.045 14.339 1.00 73.62 277 PRO A CA 1
ATOM 2204 C C . PRO A 1 277 ? 8.579 -4.978 13.043 1.00 73.62 277 PRO A C 1
ATOM 2206 O O . PRO A 1 277 ? 8.784 -3.902 12.481 1.00 73.62 277 PRO A O 1
ATOM 2209 N N . ASP A 1 278 ? 8.978 -6.143 12.529 1.00 69.19 278 ASP A N 1
ATOM 2210 C CA . ASP A 1 278 ? 9.783 -6.308 11.319 1.00 69.19 278 ASP A CA 1
ATOM 2211 C C . ASP A 1 278 ? 9.015 -6.127 10.000 1.00 69.19 278 ASP A C 1
ATOM 2213 O O . ASP A 1 278 ? 9.648 -6.111 8.942 1.00 69.19 278 ASP A O 1
ATOM 2217 N N . LEU A 1 279 ? 7.677 -5.989 10.018 1.00 68.38 279 LEU A N 1
ATOM 2218 C CA . LEU A 1 279 ? 6.912 -5.782 8.779 1.00 68.38 279 LEU A CA 1
ATOM 2219 C C . LEU A 1 279 ? 7.421 -4.546 8.038 1.00 68.38 279 LEU A C 1
ATOM 2221 O O . LEU A 1 279 ? 7.753 -4.650 6.862 1.00 68.38 279 LEU A O 1
ATOM 2225 N N . ALA A 1 280 ? 7.573 -3.410 8.722 1.00 58.66 280 ALA A N 1
ATOM 2226 C CA . ALA A 1 280 ? 8.100 -2.193 8.101 1.00 58.66 280 ALA A CA 1
ATOM 2227 C C . ALA A 1 280 ? 9.409 -1.665 8.710 1.00 58.66 280 ALA A C 1
ATOM 2229 O O . ALA A 1 280 ? 10.017 -0.767 8.121 1.00 58.66 280 ALA A O 1
ATOM 2230 N N . MET A 1 281 ? 9.863 -2.222 9.840 1.00 57.44 281 MET A N 1
ATOM 2231 C CA . MET A 1 281 ? 11.108 -1.834 10.505 1.00 57.44 281 MET A CA 1
ATOM 2232 C C . MET A 1 281 ? 12.018 -3.037 10.746 1.00 57.44 281 MET A C 1
ATOM 2234 O O . MET A 1 281 ? 12.102 -3.553 11.852 1.00 57.44 281 MET A O 1
ATOM 2238 N N . SER A 1 282 ? 12.798 -3.415 9.738 1.00 51.62 282 SER A N 1
ATOM 2239 C CA . SER A 1 282 ? 14.073 -4.084 10.009 1.00 51.62 282 SER A CA 1
ATOM 2240 C C . SER A 1 282 ? 15.172 -3.288 9.326 1.00 51.62 282 SER A C 1
ATOM 2242 O O . SER A 1 282 ? 15.413 -3.413 8.124 1.00 51.62 282 SER A O 1
ATOM 2244 N N . ILE A 1 283 ? 15.821 -2.422 10.105 1.00 40.91 283 ILE A N 1
ATOM 2245 C CA . ILE A 1 283 ? 17.092 -1.815 9.719 1.00 40.91 283 ILE A CA 1
ATOM 2246 C C . ILE A 1 283 ? 18.099 -2.963 9.577 1.00 40.91 283 ILE A C 1
ATOM 2248 O O . ILE A 1 283 ? 18.519 -3.562 10.564 1.00 40.91 283 ILE A O 1
ATOM 2252 N N . GLY A 1 284 ? 18.490 -3.254 8.337 1.00 45.94 284 GLY A N 1
ATOM 2253 C CA . GLY A 1 284 ? 19.633 -4.104 8.018 1.00 45.94 284 GLY A CA 1
ATOM 2254 C C . GLY A 1 284 ? 19.344 -5.593 7.785 1.00 45.94 284 GLY A C 1
ATOM 2255 O O . GLY A 1 284 ? 18.386 -6.178 8.279 1.00 45.94 284 GLY A O 1
ATOM 2256 N N . LYS A 1 285 ? 20.246 -6.159 6.976 1.00 47.47 285 LYS A N 1
ATOM 2257 C CA . LYS A 1 285 ? 20.578 -7.537 6.557 1.00 47.47 285 LYS A CA 1
ATOM 2258 C C . LYS A 1 285 ? 19.527 -8.661 6.440 1.00 47.47 285 LYS A C 1
ATOM 2260 O O . LYS A 1 285 ? 19.762 -9.575 5.650 1.00 47.47 285 LYS A O 1
ATOM 2265 N N . LEU A 1 286 ? 18.381 -8.627 7.118 1.00 59.56 286 LEU A N 1
ATOM 2266 C CA . LEU A 1 286 ? 17.481 -9.783 7.256 1.00 59.56 286 LEU A CA 1
ATOM 2267 C C . LEU A 1 286 ? 15.984 -9.477 7.118 1.00 59.56 286 LEU A C 1
ATOM 2269 O O . LEU A 1 286 ? 15.193 -10.392 7.331 1.00 59.56 286 LEU A O 1
ATOM 2273 N N . SER A 1 287 ? 15.584 -8.266 6.713 1.00 72.12 287 SER A N 1
ATOM 2274 C CA . SER A 1 287 ? 14.157 -7.953 6.557 1.00 72.12 287 SER A CA 1
ATOM 2275 C C . SER A 1 287 ? 13.456 -8.977 5.645 1.00 72.12 287 SER A C 1
ATOM 2277 O O . SER A 1 287 ? 13.878 -9.153 4.491 1.00 72.12 287 SER A O 1
ATOM 2279 N N . PRO A 1 288 ? 12.398 -9.667 6.111 1.00 77.62 288 PRO A N 1
ATOM 2280 C CA . PRO A 1 288 ? 11.765 -10.705 5.309 1.00 77.62 288 PRO A CA 1
ATOM 2281 C C . PRO A 1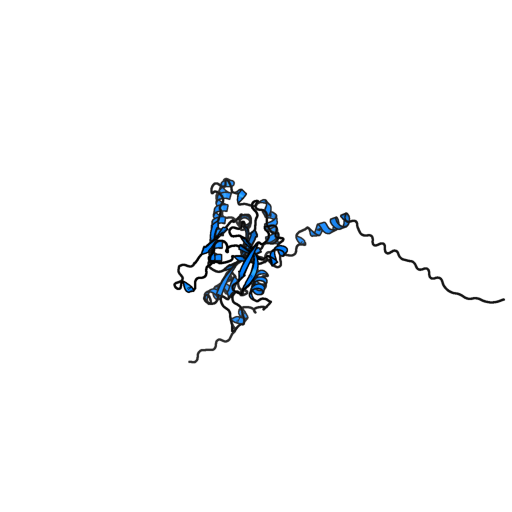 288 ? 11.141 -10.181 4.013 1.00 77.62 288 PRO A C 1
ATOM 2283 O O . PRO A 1 288 ? 11.110 -10.907 3.018 1.00 77.62 288 PRO A O 1
ATOM 2286 N N . ILE A 1 289 ? 10.713 -8.911 3.988 1.00 80.12 289 ILE A N 1
ATOM 2287 C CA . ILE A 1 289 ? 10.180 -8.285 2.773 1.00 80.12 289 ILE A CA 1
ATOM 2288 C C . ILE A 1 289 ? 11.272 -8.042 1.723 1.00 80.12 289 ILE A C 1
ATOM 2290 O O . ILE A 1 289 ? 11.024 -8.256 0.540 1.00 80.12 289 ILE A O 1
ATOM 2294 N N . ILE A 1 290 ? 12.500 -7.693 2.135 1.00 83.31 290 ILE A N 1
ATOM 2295 C CA . ILE A 1 290 ? 13.649 -7.571 1.220 1.00 83.31 290 ILE A CA 1
ATOM 2296 C C . ILE A 1 290 ? 13.976 -8.935 0.615 1.00 83.31 290 ILE A C 1
ATOM 2298 O O . ILE A 1 290 ? 14.165 -9.046 -0.595 1.00 83.31 290 ILE A O 1
ATOM 2302 N N . GLN A 1 291 ? 14.029 -9.980 1.447 1.00 83.06 291 GLN A N 1
ATOM 2303 C CA . GLN A 1 291 ? 14.318 -11.337 0.979 1.00 83.06 291 GLN A CA 1
ATOM 2304 C C . GLN A 1 291 ? 13.258 -11.819 -0.012 1.00 83.06 291 GLN A C 1
ATOM 2306 O O . GLN A 1 291 ? 13.601 -12.381 -1.052 1.00 83.06 291 GLN A O 1
ATOM 2311 N N . GLU A 1 292 ? 11.980 -11.584 0.285 1.00 84.56 292 GLU A N 1
ATOM 2312 C CA . GLU A 1 292 ? 10.885 -11.976 -0.596 1.00 84.56 292 GLU A CA 1
ATOM 2313 C C . GLU A 1 292 ? 10.885 -11.172 -1.901 1.00 84.56 292 GLU A C 1
ATOM 2315 O O . GLU A 1 292 ? 10.787 -11.764 -2.975 1.00 84.56 292 GLU A O 1
ATOM 2320 N N . HIS A 1 293 ? 11.098 -9.853 -1.836 1.00 87.31 293 HIS A N 1
ATOM 2321 C CA . HIS A 1 293 ? 11.241 -9.004 -3.021 1.00 87.31 293 HIS A CA 1
ATOM 2322 C C . HIS A 1 293 ? 12.402 -9.473 -3.907 1.00 87.31 293 HIS A C 1
ATOM 2324 O O . HIS A 1 293 ? 12.210 -9.743 -5.091 1.00 87.31 293 HIS A O 1
ATOM 2330 N N . ASN A 1 294 ? 13.595 -9.659 -3.337 1.00 87.19 294 ASN A N 1
ATOM 2331 C CA . ASN A 1 294 ? 14.775 -10.092 -4.090 1.00 87.19 294 ASN A CA 1
ATOM 2332 C C . ASN A 1 294 ? 14.614 -11.513 -4.658 1.00 87.19 294 ASN A C 1
ATOM 2334 O O . ASN A 1 294 ? 15.077 -11.781 -5.770 1.00 87.19 294 ASN A O 1
ATOM 2338 N N . ARG A 1 295 ? 13.914 -12.412 -3.947 1.00 85.81 295 ARG A N 1
ATOM 2339 C CA . ARG A 1 295 ? 13.550 -13.747 -4.451 1.00 85.81 295 ARG A CA 1
ATOM 2340 C C . ARG A 1 295 ? 12.666 -13.650 -5.695 1.00 85.81 295 ARG A C 1
ATOM 2342 O O . ARG A 1 295 ? 12.913 -14.381 -6.653 1.00 85.81 295 ARG A O 1
ATOM 2349 N N . LEU A 1 296 ? 11.667 -12.764 -5.684 1.00 83.50 296 LEU A N 1
ATOM 2350 C CA . LEU A 1 296 ? 10.769 -12.532 -6.819 1.00 83.50 296 LEU A CA 1
ATOM 2351 C C . LEU A 1 296 ? 11.497 -11.899 -8.014 1.00 83.50 296 LEU A C 1
ATOM 2353 O O . LEU A 1 296 ? 11.247 -12.304 -9.145 1.00 83.50 296 LEU A O 1
ATOM 2357 N N . VAL A 1 297 ? 12.431 -10.972 -7.773 1.00 82.81 297 VAL A N 1
ATOM 2358 C CA . VAL A 1 297 ? 13.258 -10.349 -8.827 1.00 82.81 297 VAL A CA 1
ATOM 2359 C C . VAL A 1 297 ? 14.222 -11.358 -9.461 1.00 82.81 297 VAL A C 1
ATOM 2361 O O . VAL A 1 297 ? 14.359 -11.430 -10.682 1.00 82.81 297 VAL A O 1
ATOM 2364 N N . SER A 1 298 ? 14.891 -12.167 -8.639 1.00 73.88 298 SER A N 1
ATOM 2365 C CA . SER A 1 298 ? 15.965 -13.053 -9.106 1.00 73.88 298 SER A CA 1
ATOM 2366 C C . SER A 1 298 ? 15.472 -14.408 -9.624 1.00 73.88 298 SER A C 1
ATOM 2368 O O . SER A 1 298 ? 16.224 -15.101 -10.308 1.00 73.88 298 SER A O 1
ATOM 2370 N N . GLY A 1 299 ? 14.223 -14.794 -9.337 1.00 59.81 299 GLY A N 1
ATOM 2371 C CA . GLY A 1 299 ? 13.680 -16.119 -9.667 1.00 59.81 299 GLY A CA 1
ATOM 2372 C C . GLY A 1 299 ? 14.218 -17.251 -8.777 1.00 59.81 299 GLY A C 1
ATOM 2373 O O . GLY A 1 299 ? 14.060 -18.422 -9.108 1.00 59.81 299 GLY A O 1
ATOM 2374 N N . GLY A 1 300 ? 14.866 -16.918 -7.656 1.00 42.00 300 GLY A N 1
ATOM 2375 C CA . GLY A 1 300 ? 15.570 -17.860 -6.780 1.00 42.00 300 GLY A CA 1
ATOM 2376 C C . GLY A 1 300 ? 16.732 -17.191 -6.038 1.00 42.00 300 GLY A C 1
ATOM 2377 O O . GLY A 1 300 ? 17.298 -16.215 -6.520 1.00 42.00 300 GLY A O 1
ATOM 2378 N N . ILE A 1 301 ? 17.041 -17.679 -4.833 1.00 37.06 301 ILE A N 1
ATOM 2379 C CA . ILE A 1 301 ? 17.888 -17.025 -3.818 1.00 37.06 301 ILE A CA 1
ATOM 2380 C C . ILE A 1 301 ? 19.333 -16.849 -4.319 1.00 37.06 301 ILE A C 1
ATOM 2382 O O . ILE A 1 301 ? 20.121 -17.792 -4.289 1.00 37.06 301 ILE A O 1
ATOM 2386 N N . ARG A 1 302 ? 19.715 -15.627 -4.701 1.00 42.22 302 ARG A N 1
ATOM 2387 C CA . ARG A 1 302 ? 21.102 -15.162 -4.576 1.00 42.22 302 ARG A CA 1
ATOM 2388 C C . ARG A 1 302 ? 21.147 -14.156 -3.435 1.00 42.22 302 ARG A C 1
ATOM 2390 O O . ARG A 1 302 ? 20.536 -13.095 -3.506 1.00 42.22 302 ARG A O 1
ATOM 2397 N N . TYR A 1 303 ? 21.815 -14.540 -2.350 1.00 42.38 303 TYR A N 1
ATOM 2398 C CA . TYR A 1 303 ? 22.162 -13.618 -1.276 1.00 42.38 303 TYR A CA 1
ATOM 2399 C C . TYR A 1 303 ? 23.155 -12.607 -1.846 1.00 42.38 303 TYR A C 1
ATOM 2401 O O . TYR A 1 303 ? 24.236 -13.001 -2.280 1.00 42.38 303 TYR A O 1
ATOM 2409 N N . LEU A 1 304 ? 22.794 -11.325 -1.857 1.00 46.06 304 LEU A N 1
ATOM 2410 C CA . LEU A 1 304 ? 23.795 -10.287 -2.052 1.00 46.06 304 LEU A CA 1
ATOM 2411 C C . LEU A 1 304 ? 24.636 -10.178 -0.777 1.00 46.06 304 LEU A C 1
ATOM 2413 O O . LEU A 1 304 ? 24.059 -10.150 0.320 1.00 46.06 304 LEU A O 1
ATOM 2417 N N . PRO A 1 305 ? 25.973 -10.122 -0.891 1.00 37.97 305 PRO A N 1
ATOM 2418 C CA . PRO A 1 305 ? 26.809 -9.804 0.248 1.00 37.97 305 PRO A CA 1
ATOM 2419 C C . PRO A 1 305 ? 26.468 -8.397 0.777 1.00 37.97 305 PRO A C 1
ATOM 2421 O O . PRO A 1 305 ? 25.841 -7.583 0.090 1.00 37.97 305 PRO A O 1
ATOM 2424 N N . PRO A 1 306 ? 26.837 -8.096 2.030 1.00 41.53 306 PRO A N 1
ATOM 2425 C CA . PRO A 1 306 ? 26.810 -6.740 2.561 1.00 41.53 306 PRO A CA 1
ATOM 2426 C C . PRO A 1 306 ? 27.396 -5.712 1.589 1.00 41.53 306 PRO A C 1
ATOM 2428 O O . PRO A 1 306 ? 28.451 -5.952 1.019 1.00 41.53 306 PRO A O 1
ATOM 2431 N N . ALA A 1 307 ? 26.794 -4.524 1.493 1.00 45.06 307 ALA A N 1
ATOM 2432 C CA . ALA A 1 307 ? 27.329 -3.433 0.671 1.00 45.06 307 ALA A CA 1
ATOM 2433 C C . ALA A 1 307 ? 28.783 -3.046 1.022 1.00 45.06 307 ALA A C 1
ATOM 2435 O O . ALA A 1 307 ? 29.508 -2.582 0.152 1.00 45.06 307 ALA A O 1
ATOM 2436 N N . ILE A 1 308 ? 29.234 -3.303 2.259 1.00 42.47 308 ILE A N 1
ATOM 2437 C CA . ILE A 1 308 ? 30.634 -3.112 2.688 1.00 42.47 308 ILE A CA 1
ATOM 2438 C C . ILE A 1 308 ? 31.615 -3.923 1.822 1.00 4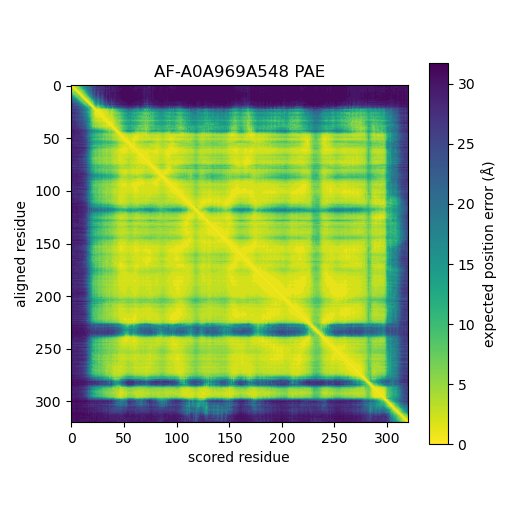2.47 308 ILE A C 1
ATOM 2440 O O . ILE A 1 308 ? 32.710 -3.445 1.546 1.00 42.47 308 ILE A O 1
ATOM 2444 N N . ASP A 1 309 ? 31.214 -5.097 1.331 1.00 40.09 309 ASP A N 1
ATOM 2445 C CA . ASP A 1 309 ? 32.066 -5.926 0.473 1.00 40.09 309 ASP A CA 1
ATOM 2446 C C . ASP A 1 309 ? 32.051 -5.463 -0.996 1.00 40.09 309 ASP A C 1
ATOM 2448 O O . ASP A 1 309 ? 32.949 -5.816 -1.751 1.00 40.09 309 ASP A O 1
ATOM 2452 N N . MET A 1 310 ? 31.083 -4.627 -1.402 1.00 42.50 310 MET A N 1
ATOM 2453 C CA . MET A 1 310 ? 31.013 -4.045 -2.755 1.00 42.50 310 MET A CA 1
ATOM 2454 C C . MET A 1 310 ? 31.784 -2.721 -2.891 1.00 42.50 310 MET A C 1
ATOM 2456 O O . MET A 1 310 ? 32.007 -2.256 -4.003 1.00 42.50 310 MET A O 1
ATOM 2460 N N . VAL A 1 311 ? 32.205 -2.114 -1.776 1.00 43.56 311 VAL A N 1
ATOM 2461 C CA . VAL A 1 311 ? 33.026 -0.884 -1.759 1.00 43.56 311 VAL A CA 1
ATOM 2462 C C . VAL A 1 311 ? 34.529 -1.195 -1.877 1.00 43.56 311 VAL A C 1
ATOM 2464 O O . VAL A 1 311 ? 35.312 -0.308 -2.192 1.00 43.56 311 VAL A O 1
ATOM 2467 N N . ASN A 1 312 ? 34.938 -2.456 -1.692 1.00 37.25 312 ASN A N 1
ATOM 2468 C CA . ASN A 1 312 ? 36.347 -2.875 -1.723 1.00 37.25 312 ASN A CA 1
ATOM 2469 C C . ASN A 1 312 ? 36.806 -3.462 -3.075 1.00 37.25 312 ASN A C 1
ATOM 2471 O O . ASN A 1 312 ? 37.874 -4.067 -3.140 1.00 37.25 312 ASN A O 1
ATOM 2475 N N . GLY A 1 313 ? 36.024 -3.296 -4.147 1.00 37.00 313 GLY A N 1
ATOM 2476 C CA . GLY A 1 313 ? 36.496 -3.554 -5.509 1.00 37.00 313 GLY A CA 1
ATOM 2477 C C . GLY A 1 313 ? 37.517 -2.488 -5.902 1.00 37.00 313 GLY A C 1
ATOM 2478 O O . GLY A 1 313 ? 37.170 -1.315 -5.982 1.00 37.00 313 GLY A O 1
ATOM 2479 N N . GLU A 1 314 ? 38.768 -2.914 -6.054 1.00 36.09 314 GLU A N 1
ATOM 2480 C CA . GLU A 1 314 ? 39.979 -2.130 -6.314 1.00 36.09 314 GLU A CA 1
ATOM 2481 C C . GLU A 1 314 ? 39.753 -0.839 -7.125 1.00 36.09 314 GLU A C 1
ATOM 2483 O O . GLU A 1 314 ? 39.375 -0.854 -8.295 1.00 36.09 314 GLU A O 1
ATOM 2488 N N . LEU A 1 315 ? 40.057 0.297 -6.490 1.00 34.97 315 LEU A N 1
ATOM 2489 C CA . LEU A 1 315 ? 40.410 1.531 -7.183 1.00 34.97 315 LEU A CA 1
ATOM 2490 C C . LEU A 1 315 ? 41.700 1.263 -7.971 1.00 34.97 315 LEU A C 1
ATOM 2492 O O . LEU A 1 315 ? 42.791 1.347 -7.407 1.00 34.97 315 LEU A O 1
ATOM 2496 N N . GLU A 1 316 ? 41.594 0.938 -9.259 1.00 33.69 316 GLU A N 1
ATOM 2497 C CA . GLU A 1 316 ? 42.731 1.101 -10.165 1.00 33.69 316 GLU A CA 1
ATOM 2498 C C . GLU A 1 316 ? 43.073 2.595 -10.227 1.00 33.69 316 GLU A C 1
ATOM 2500 O O . GLU A 1 316 ? 42.287 3.425 -10.695 1.00 33.69 316 GLU A O 1
ATOM 2505 N N . GLU A 1 317 ? 44.243 2.948 -9.692 1.00 32.50 317 GLU A N 1
ATOM 2506 C CA . GLU A 1 317 ? 44.799 4.289 -9.822 1.00 32.50 317 GLU A CA 1
ATOM 2507 C C . GLU A 1 317 ? 44.991 4.627 -11.312 1.00 32.50 317 GLU A C 1
ATOM 2509 O O . GLU A 1 317 ? 45.530 3.811 -12.068 1.00 32.50 317 GLU A O 1
ATOM 2514 N N . PRO A 1 318 ? 44.581 5.824 -11.767 1.00 33.78 318 PRO A N 1
ATOM 2515 C CA . PRO A 1 318 ? 44.807 6.223 -13.146 1.00 33.78 318 PRO A CA 1
ATOM 2516 C C . PRO A 1 318 ? 46.312 6.401 -13.407 1.00 33.78 318 PRO A C 1
ATOM 2518 O O . PRO A 1 318 ? 47.024 6.937 -12.552 1.00 33.78 318 PRO A O 1
ATOM 2521 N N . PRO A 1 319 ? 46.815 5.996 -14.588 1.00 44.03 319 PRO A N 1
ATOM 2522 C CA . PRO A 1 319 ? 48.214 6.191 -14.928 1.00 44.03 319 PRO A CA 1
ATOM 2523 C C . PRO A 1 319 ? 48.505 7.691 -15.078 1.00 44.03 319 PRO A C 1
ATOM 2525 O O . PRO A 1 319 ? 47.719 8.422 -15.684 1.00 44.03 319 PRO A O 1
ATOM 2528 N N . TYR A 1 320 ? 49.628 8.102 -14.484 1.00 48.41 320 TYR A N 1
ATOM 2529 C CA . TYR A 1 320 ? 50.204 9.452 -14.490 1.00 48.41 320 TYR A CA 1
ATOM 2530 C C . TYR A 1 320 ? 50.189 10.161 -15.850 1.00 48.41 320 TYR A C 1
ATOM 2532 O O . TYR A 1 320 ? 50.534 9.514 -16.867 1.00 48.41 320 TYR A O 1
#

Nearest PDB structures (foldseek):
  1f9w-assembly1_B  TM=2.058E-01  e=2.745E-01  Saccharomyces cerevisiae
  4h1g-assembly1_A  TM=2.027E-01  e=3.509E+00  Escherichia coli MS 21-1
  8yhh-assembly1_B  TM=1.605E-01  e=1.856E+00  Homo sapiens
  1pyg-assembly1_D  TM=1.715E-01  e=6.262E+00  Oryctolagus cuniculus

Secondary structure (DSSP, 8-state):
-----------------------HHHHHHHHGGGGSGGGPPP-S-PPEEEEEP-SSGGG-EEEEEHHHHGGGT--SPPP-EEEE-TTS-EEEEEEESS-EEEEEEEPPPEEEE-S-BTTTTBPTTPEEEEETTSHHHHHHHHHSTTTEEEEEEEEEEEE-TTS-BS-SS-EEEEEEHHHHHHHHHHHHHHHHHHHHHHHHHTT----PPPHHHHTTBEE-EEEEEE---TT-S-GGGPPPEEEEEEE----TTSTTGGGGB-GGGHHHHHHHHHH-GGGT---SS--HHHHHHHHHHHTS--PPP-HHHHS-S---PPP-